Protein AF-A0A6N7ZZ40-F1 (afdb_monomer_lite)

Sequence (274 aa):
MAGSVKRALNYTNRLRLRLSDVRLRTEPAVGGGVRMLLDNLKLPKHGGDIHGDLWLKSRIVVFAKQPKKDFLFSRAVCTVGEALSNGPDWVFQCDLSEFDDLMGIRFNLRVVAPGGRLLASLDEFRAENDRNLVAELLETMPADLGEESWFLDWSRGNGPVLLIDREIYEAGLFRNSPTFHAFVLPDVFRTIVNRAVVDFEAAIDGEESWTTKWVGFAKTHGGGMDVEAALADEARRTEIDEWIEKAIRQFSRKHSFKSRLIQSSQTDSYAERN

Radius of gyration: 24.74 Å; chains: 1; bounding box: 66×60×76 Å

Foldseek 3Di:
DDDPPPPDPDPFPAAEDDPVQWAKAWDADDVAAIKIKTANHHDDPPCPPDPVPQQQQWWKKKWKDAVVPRDIDIDTFGGPVVRVVVPRPDMTMDGPRVGRDLPRIWMKIFTATVVGRTRYIHGTDHHPVNCVVDPPLEAEDEDQPPPDQWDWDPPPVQATHIYGHNVCVVVVCCVPPLVNLQPPVLVVLLVRQVVLLVCVVVDPDDDPGSSVVSPVLLCVQLNDDPSVVQVVDPVSVVVVVVSSVRSSVRVCVVVVSVVVNVVVVVVVVVVVVD

Secondary structure (DSSP, 8-state):
-------------PEEPPGGG-EEEEEE-TTSSEEEEEE-----GGGSSS-HHHHHTPEEEEEEEEGGGTEEEEEEEEEHHHHHHT-TT-EEEEEETT-S-STT-EEEEEEE-TTS-EEEEEEEE--HHHHHHT--SSEEEEE--TT-SEEEE-TTSSS-EEEEEHHHHHTTHHHH-HHIIIIIHHHHHHHHHHHHHHHHTT--S-S--HHHHHHHHHHHHH----HHHHHT-GGGHHHHHHHHHHHHHHHHHHTTHHHHHHHHHHHHHHHTT-

Structure (mmCIF, N/CA/C/O backbone):
data_AF-A0A6N7ZZ40-F1
#
_entry.id   AF-A0A6N7ZZ40-F1
#
loop_
_atom_site.group_PDB
_atom_site.id
_atom_site.type_symbol
_atom_site.label_atom_id
_atom_site.label_alt_id
_atom_site.label_comp_id
_atom_site.label_asym_id
_atom_site.label_entity_id
_atom_site.label_seq_id
_atom_site.pdbx_PDB_ins_code
_atom_site.Cartn_x
_atom_site.Cartn_y
_atom_site.Cartn_z
_atom_site.occupancy
_atom_site.B_iso_or_equiv
_atom_site.auth_seq_id
_atom_site.auth_comp_id
_atom_site.auth_asym_id
_atom_site.auth_atom_id
_atom_site.pdbx_PDB_model_num
ATOM 1 N N . MET A 1 1 ? -9.031 -38.059 -43.090 1.00 38.69 1 MET A N 1
ATOM 2 C CA . MET A 1 1 ? -8.837 -37.518 -41.728 1.00 38.69 1 MET A CA 1
ATOM 3 C C . MET A 1 1 ? -7.840 -36.373 -41.812 1.00 38.69 1 MET A C 1
ATOM 5 O O . MET A 1 1 ? -6.660 -36.628 -42.004 1.00 38.69 1 MET A O 1
ATOM 9 N N . ALA A 1 2 ? -8.313 -35.127 -41.787 1.00 36.50 2 ALA A N 1
ATOM 10 C CA . ALA A 1 2 ? -7.456 -33.943 -41.830 1.00 36.50 2 ALA A CA 1
ATOM 11 C C . ALA A 1 2 ? -7.218 -33.457 -40.395 1.00 36.50 2 ALA A C 1
ATOM 13 O O . ALA A 1 2 ? -8.162 -33.080 -39.702 1.00 36.50 2 ALA A O 1
ATOM 14 N N . GLY A 1 3 ? -5.969 -33.528 -39.934 1.00 35.66 3 GLY A N 1
ATOM 15 C CA . GLY A 1 3 ? -5.569 -33.037 -38.620 1.00 35.66 3 GLY A CA 1
ATOM 16 C C . GLY A 1 3 ? -5.647 -31.513 -38.571 1.00 35.66 3 GLY A C 1
ATOM 17 O O . GLY A 1 3 ? -4.978 -30.824 -39.337 1.00 35.66 3 GLY A O 1
ATOM 18 N N . SER A 1 4 ? -6.471 -30.992 -37.664 1.00 35.38 4 SER A N 1
ATOM 19 C CA . SER A 1 4 ? -6.562 -29.567 -37.354 1.00 35.38 4 SER A CA 1
ATOM 20 C C . SER A 1 4 ? -5.226 -29.072 -36.794 1.00 35.38 4 SER A C 1
ATOM 22 O O . SER A 1 4 ? -4.923 -29.270 -35.616 1.00 35.38 4 SER A O 1
ATOM 24 N N . VAL A 1 5 ? -4.434 -28.396 -37.626 1.00 41.34 5 VAL A N 1
ATOM 25 C CA . VAL A 1 5 ? -3.249 -27.654 -37.187 1.00 41.34 5 VAL A CA 1
ATOM 26 C C . VAL A 1 5 ? -3.726 -26.473 -36.346 1.00 41.34 5 VAL A C 1
ATOM 28 O O . VAL A 1 5 ? -4.121 -25.431 -36.869 1.00 41.34 5 VAL A O 1
ATOM 31 N N . LYS A 1 6 ? -3.700 -26.628 -35.018 1.00 38.22 6 LYS A N 1
ATOM 32 C CA . LYS A 1 6 ? -3.803 -25.497 -34.094 1.00 38.22 6 LYS A CA 1
ATOM 33 C C . LYS A 1 6 ? -2.595 -24.594 -34.349 1.00 38.22 6 LYS A C 1
ATOM 35 O O . LYS A 1 6 ? -1.488 -24.901 -33.915 1.00 38.22 6 LYS A O 1
ATOM 40 N N . ARG A 1 7 ? -2.795 -23.488 -35.073 1.00 38.38 7 ARG A N 1
ATOM 41 C CA . ARG A 1 7 ? -1.825 -22.387 -35.130 1.00 38.38 7 ARG A CA 1
ATOM 42 C C . ARG A 1 7 ? -1.677 -21.838 -33.713 1.00 38.38 7 ARG A C 1
ATOM 44 O O . ARG A 1 7 ? -2.522 -21.080 -33.249 1.00 38.38 7 ARG A O 1
ATOM 51 N N . ALA A 1 8 ? -0.625 -22.258 -33.019 1.00 35.34 8 ALA A N 1
ATOM 52 C CA . ALA A 1 8 ? -0.214 -21.636 -31.775 1.00 35.34 8 ALA A CA 1
ATOM 53 C C . ALA A 1 8 ? 0.188 -20.186 -32.085 1.00 35.34 8 ALA A C 1
ATOM 55 O O . ALA A 1 8 ? 1.162 -19.939 -32.797 1.00 35.34 8 ALA A O 1
ATOM 56 N N . LEU A 1 9 ? -0.607 -19.231 -31.602 1.00 41.12 9 LEU A N 1
ATOM 57 C CA . LEU A 1 9 ? -0.305 -17.806 -31.657 1.00 41.12 9 LEU A CA 1
ATOM 58 C C . LEU A 1 9 ? 1.036 -17.559 -30.943 1.00 41.12 9 LEU A C 1
ATOM 60 O O . LEU A 1 9 ? 1.121 -17.712 -29.730 1.00 41.12 9 LEU A O 1
ATOM 64 N N . ASN A 1 10 ? 2.073 -17.196 -31.703 1.00 39.66 10 ASN A N 1
ATOM 65 C CA . ASN A 1 10 ? 3.302 -16.533 -31.253 1.00 39.66 10 ASN A CA 1
ATOM 66 C C . ASN A 1 10 ? 3.845 -16.964 -29.875 1.00 39.66 10 ASN A C 1
ATOM 68 O O . ASN A 1 10 ? 3.981 -16.144 -28.966 1.00 39.66 10 ASN A O 1
ATOM 72 N N . TYR A 1 11 ? 4.251 -18.229 -29.741 1.00 40.50 11 TYR A N 1
ATOM 73 C CA . TYR A 1 11 ? 5.164 -18.642 -28.672 1.00 40.50 11 TYR A CA 1
ATOM 74 C C . TYR A 1 11 ? 6.576 -18.140 -29.010 1.00 40.50 11 TYR A C 1
ATOM 76 O O . TYR A 1 11 ? 7.453 -18.870 -29.463 1.00 40.50 11 TYR A O 1
ATOM 84 N N . THR A 1 12 ? 6.786 -16.831 -28.894 1.00 56.84 12 THR A N 1
ATOM 85 C CA . THR A 1 12 ? 8.130 -16.257 -28.928 1.00 56.84 12 THR A CA 1
ATOM 86 C C . THR A 1 12 ? 8.806 -16.654 -27.621 1.00 56.84 12 THR A C 1
ATOM 88 O O . THR A 1 12 ? 8.224 -16.382 -26.573 1.00 56.84 12 THR A O 1
ATOM 91 N N . ASN A 1 13 ? 10.004 -17.251 -27.657 1.00 66.56 13 ASN A N 1
ATOM 92 C CA . ASN A 1 13 ? 10.918 -17.397 -26.507 1.00 66.56 13 ASN A CA 1
ATOM 93 C C . ASN A 1 13 ? 11.315 -16.010 -25.950 1.00 66.56 13 ASN A C 1
ATOM 95 O O . ASN A 1 13 ? 12.473 -15.605 -26.017 1.00 66.56 13 ASN A O 1
ATOM 99 N N . ARG A 1 14 ? 10.328 -15.229 -25.505 1.00 75.25 14 ARG A N 1
ATOM 100 C CA . ARG A 1 14 ? 10.472 -13.864 -25.023 1.00 75.25 14 ARG A CA 1
ATOM 101 C C . ARG A 1 14 ? 10.976 -13.924 -23.596 1.00 75.25 14 ARG A C 1
ATOM 103 O O . ARG A 1 14 ? 10.452 -14.670 -22.770 1.00 75.25 14 ARG A O 1
ATOM 110 N N . LEU A 1 15 ? 11.980 -13.117 -23.311 1.00 82.50 15 LEU A N 1
ATOM 111 C CA . LEU A 1 15 ? 12.515 -12.986 -21.971 1.00 82.50 15 LEU A CA 1
ATOM 112 C C . LEU A 1 15 ? 11.552 -12.162 -21.124 1.00 82.50 15 LEU A C 1
ATOM 114 O O . LEU A 1 15 ? 11.038 -11.129 -21.555 1.00 82.50 15 LEU A O 1
ATOM 118 N N . ARG A 1 16 ? 11.320 -12.609 -19.895 1.00 79.88 16 ARG A N 1
ATOM 119 C CA . ARG A 1 16 ? 10.620 -11.796 -18.908 1.00 79.88 16 ARG A CA 1
ATOM 120 C C . ARG A 1 16 ? 11.651 -10.924 -18.205 1.00 79.88 16 ARG A C 1
ATOM 122 O O . ARG A 1 16 ? 12.554 -11.445 -17.555 1.00 79.88 16 ARG A O 1
ATOM 129 N N . LEU A 1 17 ? 11.529 -9.614 -18.368 1.00 82.94 17 LEU A N 1
ATOM 130 C CA . LEU A 1 17 ? 12.316 -8.654 -17.601 1.00 82.94 17 LEU A CA 1
ATOM 131 C C . LEU A 1 17 ? 11.805 -8.640 -16.161 1.00 82.94 17 LEU A C 1
ATOM 133 O O . LEU A 1 17 ? 10.606 -8.826 -15.922 1.00 82.94 17 LEU A O 1
ATOM 137 N N . ARG A 1 18 ? 12.701 -8.436 -15.195 1.00 78.75 18 ARG A N 1
ATOM 138 C CA . ARG A 1 18 ? 12.305 -8.261 -13.797 1.00 78.75 18 ARG A CA 1
ATOM 139 C C . ARG A 1 18 ? 12.038 -6.798 -13.507 1.00 78.75 18 ARG A C 1
ATOM 141 O O . ARG A 1 18 ? 12.546 -5.896 -14.160 1.00 78.75 18 ARG A O 1
ATOM 148 N N . LEU A 1 19 ? 11.263 -6.561 -12.461 1.00 76.69 19 LEU A N 1
ATOM 149 C CA . LEU A 1 19 ? 10.999 -5.211 -11.991 1.00 76.69 19 LEU A CA 1
ATOM 150 C C . LEU A 1 19 ? 12.281 -4.502 -11.513 1.00 76.69 19 LEU A C 1
ATOM 152 O O . LEU A 1 19 ? 12.433 -3.303 -11.716 1.00 76.69 19 LEU A O 1
ATOM 156 N N . SER A 1 20 ? 13.215 -5.264 -10.936 1.00 80.19 20 SER A N 1
ATOM 157 C CA . SER A 1 20 ? 14.557 -4.817 -10.532 1.00 80.19 20 SER A CA 1
ATOM 158 C C . SER A 1 20 ? 15.455 -4.407 -11.701 1.00 80.19 20 SER A C 1
ATOM 160 O O . SER A 1 20 ? 16.515 -3.821 -11.486 1.00 80.19 20 SER A O 1
ATOM 162 N N . ASP A 1 21 ? 15.061 -4.768 -12.922 1.00 81.81 21 ASP A N 1
ATOM 163 C CA . ASP A 1 21 ? 15.825 -4.519 -14.136 1.00 81.81 21 ASP A CA 1
ATOM 164 C C . ASP A 1 21 ? 15.436 -3.189 -14.799 1.00 81.81 21 ASP A C 1
ATOM 166 O O . ASP A 1 21 ? 16.044 -2.801 -15.790 1.00 81.81 21 ASP A O 1
ATOM 170 N N . VAL A 1 22 ? 14.410 -2.496 -14.294 1.00 85.25 22 VAL A N 1
ATOM 171 C CA . VAL A 1 22 ? 13.852 -1.289 -14.913 1.00 85.25 22 VAL A CA 1
ATOM 172 C C . VAL A 1 22 ? 13.596 -0.230 -13.849 1.00 85.25 22 VAL A C 1
ATOM 174 O O . VAL A 1 22 ? 12.758 -0.431 -12.962 1.00 85.25 22 VAL A O 1
ATOM 177 N N . ARG A 1 23 ? 14.230 0.938 -13.986 1.00 88.81 23 ARG A N 1
ATOM 178 C CA . ARG A 1 23 ? 13.867 2.127 -13.217 1.00 88.81 23 ARG A CA 1
ATOM 179 C C . ARG A 1 23 ? 13.085 3.092 -14.103 1.00 88.81 23 ARG A C 1
ATOM 181 O O . ARG A 1 23 ? 13.595 3.653 -15.062 1.00 88.81 23 ARG A O 1
ATOM 188 N N . LEU A 1 24 ? 11.807 3.256 -13.783 1.00 92.06 24 LEU A N 1
ATOM 189 C CA . LEU A 1 24 ? 10.918 4.200 -14.452 1.00 92.06 24 LEU A CA 1
ATOM 190 C C . LEU A 1 24 ? 10.343 5.127 -13.394 1.00 92.06 24 LEU A C 1
ATOM 192 O O . LEU A 1 24 ? 9.794 4.634 -12.417 1.00 92.06 24 LEU A O 1
ATOM 196 N N . ARG A 1 25 ? 10.442 6.438 -13.578 1.00 92.12 25 ARG A N 1
ATOM 197 C CA . ARG A 1 25 ? 9.899 7.468 -12.684 1.00 92.12 25 ARG A CA 1
ATOM 198 C C . ARG A 1 25 ? 8.925 8.354 -13.453 1.00 92.12 25 ARG A C 1
ATOM 200 O O . ARG A 1 25 ? 9.010 8.450 -14.676 1.00 92.12 25 ARG A O 1
ATOM 207 N N . THR A 1 26 ? 8.005 8.995 -12.748 1.00 91.31 26 THR A N 1
ATOM 208 C CA . THR A 1 26 ? 7.088 9.983 -13.332 1.00 91.31 26 THR A CA 1
ATOM 209 C C . THR A 1 26 ? 7.104 11.283 -12.544 1.00 91.31 26 THR A C 1
ATOM 211 O O . THR A 1 26 ? 7.059 11.252 -11.322 1.00 91.31 26 THR A O 1
ATOM 214 N N . GLU A 1 27 ? 7.108 12.429 -13.206 1.00 91.31 27 GLU A N 1
ATOM 215 C CA . GLU A 1 27 ? 7.078 13.750 -12.568 1.00 91.31 27 GLU A CA 1
ATOM 216 C C . GLU A 1 27 ? 6.105 14.687 -13.298 1.00 91.31 27 GLU A C 1
ATOM 218 O O . GLU A 1 27 ? 5.701 14.377 -14.418 1.00 91.31 27 GLU A O 1
ATOM 223 N N . PRO A 1 28 ? 5.675 15.812 -12.706 1.00 87.75 28 PRO A N 1
ATOM 224 C CA . PRO A 1 28 ? 4.878 16.801 -13.428 1.00 87.75 28 PRO A CA 1
ATOM 225 C C . PRO A 1 28 ? 5.656 17.384 -14.618 1.00 87.75 28 PRO A C 1
ATOM 227 O O . PRO A 1 28 ? 6.803 17.807 -14.467 1.00 87.75 28 PRO A O 1
ATOM 230 N N . ALA A 1 29 ? 5.038 17.437 -15.799 1.00 88.06 29 ALA A N 1
ATOM 231 C CA . ALA A 1 29 ? 5.655 18.045 -16.977 1.00 88.06 29 ALA A CA 1
ATOM 232 C C . ALA A 1 29 ? 5.590 19.585 -16.929 1.00 88.06 29 ALA A C 1
ATOM 234 O O . ALA A 1 29 ? 4.644 20.184 -16.406 1.00 88.06 29 ALA A O 1
ATOM 235 N N . VAL A 1 30 ? 6.594 20.244 -17.519 1.00 78.75 30 VAL A N 1
ATOM 236 C CA . VAL A 1 30 ? 6.629 21.710 -17.658 1.00 78.75 30 VAL A CA 1
ATOM 237 C C . VAL A 1 30 ? 5.580 22.119 -18.695 1.00 78.75 30 VAL A C 1
ATOM 239 O O . VAL A 1 30 ? 5.800 21.955 -19.890 1.00 78.75 30 VAL A O 1
ATOM 242 N N . GLY A 1 31 ? 4.434 22.621 -18.232 1.00 75.31 31 GLY A N 1
ATOM 243 C CA . GLY A 1 31 ? 3.275 22.937 -19.081 1.00 75.31 31 GLY A CA 1
ATOM 244 C C . GLY A 1 31 ? 2.013 22.128 -18.767 1.00 75.31 31 GLY A C 1
ATOM 245 O O . GLY A 1 31 ? 0.991 22.345 -19.411 1.00 75.31 31 GLY A O 1
ATOM 246 N N . GLY A 1 32 ? 2.062 21.253 -17.757 1.00 78.19 32 GLY A N 1
ATOM 247 C CA . GLY A 1 32 ? 0.944 20.396 -17.360 1.00 78.19 32 GLY A CA 1
ATOM 248 C C . GLY A 1 32 ? 1.070 18.975 -17.910 1.00 78.19 32 GLY A C 1
ATOM 249 O O . GLY A 1 32 ? 1.737 18.732 -18.913 1.00 78.19 32 GLY A O 1
ATOM 250 N N . GLY A 1 33 ? 0.440 18.028 -17.215 1.00 85.00 33 GLY A N 1
ATOM 251 C CA . GLY A 1 33 ? 0.511 16.600 -17.516 1.00 85.00 33 GLY A CA 1
ATOM 252 C C . GLY A 1 33 ? 1.686 15.881 -16.847 1.00 85.00 33 GLY A C 1
ATOM 253 O O . GLY A 1 33 ? 2.280 16.375 -15.883 1.00 85.00 33 GLY A O 1
ATOM 254 N N . VAL A 1 34 ? 2.011 14.691 -17.349 1.00 86.94 34 VAL A N 1
ATOM 255 C CA . VAL A 1 34 ? 3.012 13.791 -16.757 1.00 86.94 34 VAL A CA 1
ATOM 256 C C . VAL A 1 34 ? 4.247 13.681 -17.641 1.00 86.94 34 VAL A C 1
ATOM 258 O O . VAL A 1 34 ? 4.136 13.465 -18.837 1.00 86.94 34 VAL A O 1
ATOM 261 N N . ARG A 1 35 ? 5.438 13.740 -17.054 1.00 92.62 35 ARG A N 1
ATOM 262 C CA . ARG A 1 35 ? 6.713 13.385 -17.676 1.00 92.62 35 ARG A CA 1
ATOM 263 C C . ARG A 1 35 ? 7.180 12.038 -17.153 1.00 92.62 35 ARG A C 1
ATOM 265 O O . ARG A 1 35 ? 7.224 11.812 -15.951 1.00 92.62 35 ARG A O 1
ATOM 272 N N . MET A 1 36 ? 7.546 11.141 -18.056 1.00 93.06 36 MET A N 1
ATOM 273 C CA . MET A 1 36 ? 8.144 9.847 -17.745 1.00 93.06 36 MET A CA 1
ATOM 274 C C . MET A 1 36 ? 9.659 9.920 -17.913 1.00 93.06 36 MET A C 1
ATOM 276 O O . MET A 1 36 ? 10.130 10.402 -18.941 1.00 93.06 36 MET A O 1
ATOM 280 N N . LEU A 1 37 ? 10.398 9.366 -16.952 1.00 92.81 37 LEU A N 1
ATOM 281 C CA . LEU A 1 37 ? 11.838 9.136 -17.023 1.00 92.81 37 LEU A CA 1
ATOM 282 C C . LEU A 1 37 ? 12.105 7.632 -16.965 1.00 92.81 37 LEU A C 1
ATOM 284 O O . LEU A 1 37 ? 11.633 6.959 -16.052 1.00 92.81 37 LEU A O 1
ATOM 288 N N . LEU A 1 38 ? 12.849 7.099 -17.927 1.00 91.25 38 LEU A N 1
ATOM 289 C CA . LEU A 1 38 ? 13.303 5.711 -17.954 1.00 91.25 38 LEU A CA 1
ATOM 290 C C . LEU A 1 38 ? 14.829 5.701 -17.897 1.00 91.25 38 LEU A C 1
ATOM 292 O O . LEU A 1 38 ? 15.476 6.245 -18.788 1.00 91.25 38 LEU A O 1
ATOM 296 N N . ASP A 1 39 ? 15.382 5.061 -16.874 1.00 88.06 39 ASP A N 1
ATOM 297 C CA . ASP A 1 39 ? 16.820 4.962 -16.646 1.00 88.06 39 ASP A CA 1
ATOM 298 C C . ASP A 1 39 ? 17.199 3.579 -16.073 1.00 88.06 39 ASP A C 1
ATOM 300 O O . ASP A 1 39 ? 16.338 2.723 -15.835 1.00 88.06 39 ASP A O 1
ATOM 304 N N . ASN A 1 40 ? 18.505 3.318 -15.934 1.00 80.94 40 ASN A N 1
ATOM 305 C CA . ASN A 1 40 ? 19.056 2.111 -15.297 1.00 80.94 40 ASN A CA 1
ATOM 306 C C . ASN A 1 40 ? 18.434 0.782 -15.795 1.00 80.94 40 ASN A C 1
ATOM 308 O O . ASN A 1 40 ? 18.088 -0.110 -15.014 1.00 80.94 40 ASN A O 1
ATOM 312 N N . LEU A 1 41 ? 18.262 0.655 -17.113 1.00 83.31 41 LEU A N 1
ATOM 313 C CA . LEU A 1 41 ? 17.681 -0.528 -17.743 1.00 83.31 41 LEU A CA 1
ATOM 314 C C . LEU A 1 41 ? 18.709 -1.672 -17.812 1.00 83.31 41 LEU A C 1
ATOM 316 O O . LEU A 1 41 ? 19.629 -1.656 -18.630 1.00 83.31 41 LEU A O 1
ATOM 320 N N . LYS A 1 42 ? 18.532 -2.707 -16.988 1.00 81.56 42 LYS A N 1
ATOM 321 C CA . LYS A 1 42 ? 19.373 -3.911 -16.966 1.00 81.56 42 LYS A CA 1
ATOM 322 C C . LYS A 1 42 ? 18.800 -4.978 -17.887 1.00 81.56 42 LYS A C 1
ATOM 324 O O . LYS A 1 42 ? 17.876 -5.706 -17.544 1.00 81.56 42 LYS A O 1
ATOM 329 N N . LEU A 1 43 ? 19.363 -5.118 -19.076 1.00 75.62 43 LEU A N 1
ATOM 330 C CA . LEU A 1 43 ? 18.897 -6.135 -20.014 1.00 75.62 43 LEU A CA 1
ATOM 331 C C . LEU A 1 43 ? 19.590 -7.491 -19.763 1.00 75.62 43 LEU A C 1
ATOM 333 O O . LEU A 1 43 ? 20.790 -7.518 -19.485 1.00 75.62 43 LEU A O 1
ATOM 337 N N . PRO A 1 44 ? 18.872 -8.631 -19.846 1.00 67.06 44 PRO A N 1
ATOM 338 C CA . PRO A 1 44 ? 19.457 -9.951 -19.624 1.00 67.06 44 PRO A CA 1
ATOM 339 C C . PRO A 1 44 ? 20.626 -10.242 -20.572 1.00 67.06 44 PRO A C 1
ATOM 341 O O . PRO A 1 44 ? 20.574 -9.916 -21.757 1.00 67.06 44 PRO A O 1
ATOM 344 N N . LYS A 1 45 ? 21.639 -10.968 -20.082 1.00 61.31 45 LYS A N 1
ATOM 345 C CA . LYS A 1 45 ? 22.850 -11.355 -20.839 1.00 61.31 45 LYS A CA 1
ATOM 346 C C . LYS A 1 45 ? 22.610 -12.321 -22.012 1.00 61.31 45 LYS A C 1
ATOM 348 O O . LYS A 1 45 ? 23.563 -12.722 -22.670 1.00 61.31 45 LYS A O 1
ATOM 353 N N . HIS A 1 46 ? 21.364 -12.683 -22.325 1.00 54.53 46 HIS A N 1
ATOM 354 C CA . HIS A 1 46 ? 21.046 -13.627 -23.405 1.00 54.53 46 HIS A CA 1
ATOM 355 C C . HIS A 1 46 ? 21.384 -13.116 -24.826 1.00 54.53 46 HIS A C 1
ATOM 357 O O . HIS A 1 46 ? 21.171 -13.837 -25.798 1.00 54.53 46 HIS A O 1
ATOM 363 N N . GLY A 1 47 ? 21.951 -11.910 -24.957 1.00 48.56 47 GLY A N 1
ATOM 364 C CA . GLY A 1 47 ? 22.599 -11.414 -26.175 1.00 48.56 47 GLY A CA 1
ATOM 365 C C . GLY A 1 47 ? 24.037 -11.908 -26.403 1.00 48.56 47 GLY A C 1
ATOM 366 O O . GLY A 1 47 ? 24.625 -11.510 -27.401 1.00 48.56 47 GLY A O 1
ATOM 367 N N . GLY A 1 48 ? 24.594 -12.744 -25.514 1.00 46.25 48 GLY A N 1
ATOM 368 C CA . GLY A 1 48 ? 25.987 -13.209 -25.587 1.00 46.25 48 GLY A CA 1
ATOM 369 C C . GLY A 1 48 ? 26.316 -14.088 -26.795 1.00 46.25 48 GLY A C 1
ATOM 370 O O . GLY A 1 48 ? 27.290 -13.803 -27.474 1.00 46.25 48 GLY A O 1
ATOM 371 N N . ASP A 1 49 ? 25.483 -15.086 -27.118 1.00 53.81 49 ASP A N 1
ATOM 372 C CA . ASP A 1 49 ? 25.929 -16.137 -28.055 1.00 53.81 49 ASP A CA 1
ATOM 373 C C . ASP A 1 49 ? 25.028 -16.401 -29.268 1.00 53.81 49 ASP A C 1
ATOM 375 O O . ASP A 1 49 ? 25.431 -17.152 -30.151 1.00 53.81 49 ASP A O 1
ATOM 379 N N . ILE A 1 50 ? 23.823 -15.816 -29.381 1.00 47.81 50 ILE A N 1
ATOM 380 C CA . ILE A 1 50 ? 22.939 -16.147 -30.527 1.00 47.81 50 ILE A CA 1
ATOM 381 C C . ILE A 1 50 ? 22.381 -14.927 -31.282 1.00 47.81 50 ILE A C 1
ATOM 383 O O . ILE A 1 50 ? 22.052 -15.062 -32.454 1.00 47.81 50 ILE A O 1
ATOM 387 N N . HIS A 1 51 ? 22.337 -13.710 -30.722 1.00 53.41 51 HIS A N 1
ATOM 388 C CA . HIS A 1 51 ? 21.690 -12.571 -31.406 1.00 53.41 51 HIS A CA 1
ATOM 389 C C . HIS A 1 51 ? 22.223 -11.177 -31.009 1.00 53.41 51 HIS A C 1
ATOM 391 O O . HIS A 1 51 ? 21.432 -10.240 -30.915 1.00 53.41 51 HIS A O 1
ATOM 397 N N . GLY A 1 52 ? 23.534 -11.010 -30.788 1.00 64.69 52 GLY A N 1
ATOM 398 C CA . GLY A 1 52 ? 24.126 -9.727 -30.363 1.00 64.69 52 GLY A CA 1
ATOM 399 C C . GLY A 1 52 ? 23.687 -8.533 -31.226 1.00 64.69 52 GLY A C 1
ATOM 400 O O . GLY A 1 52 ? 23.093 -7.582 -30.722 1.00 64.69 52 GLY A O 1
ATOM 401 N N . ASP A 1 53 ? 23.835 -8.640 -32.548 1.00 73.44 53 ASP A N 1
ATOM 402 C CA . ASP A 1 53 ? 23.442 -7.583 -33.491 1.00 73.44 53 ASP A CA 1
ATOM 403 C C . ASP A 1 53 ? 21.937 -7.303 -33.526 1.00 73.44 53 ASP A C 1
ATOM 405 O O . ASP A 1 53 ? 21.510 -6.151 -33.619 1.00 73.44 53 ASP A O 1
ATOM 409 N N . LEU A 1 54 ? 21.110 -8.353 -33.482 1.00 80.69 54 LEU A N 1
ATOM 410 C CA . LEU A 1 54 ? 19.655 -8.202 -33.526 1.00 80.69 54 LEU A CA 1
ATOM 411 C C . LEU A 1 54 ? 19.148 -7.540 -32.243 1.00 80.69 54 LEU A C 1
ATOM 413 O O . LEU A 1 54 ? 18.275 -6.674 -32.298 1.00 80.69 54 LEU A O 1
ATOM 417 N N . TRP A 1 55 ? 19.711 -7.933 -31.100 1.00 83.06 55 TRP A N 1
ATOM 418 C CA . TRP A 1 55 ? 19.376 -7.377 -29.798 1.00 83.06 55 TRP A CA 1
ATOM 419 C C . TRP A 1 55 ? 19.731 -5.893 -29.739 1.00 83.06 55 TRP A C 1
ATOM 421 O O . TRP A 1 55 ? 18.859 -5.089 -29.434 1.00 83.06 55 TRP A O 1
ATOM 431 N N . LEU A 1 56 ? 20.946 -5.512 -30.149 1.00 84.19 56 LEU A N 1
ATOM 432 C CA . LEU A 1 56 ? 21.384 -4.111 -30.185 1.00 84.19 56 LEU A CA 1
ATOM 433 C C . LEU A 1 56 ? 20.524 -3.242 -31.120 1.00 84.19 56 LEU A C 1
ATOM 435 O O . LEU A 1 56 ? 20.229 -2.097 -30.786 1.00 84.19 56 LEU A O 1
ATOM 439 N N . LYS A 1 57 ? 20.051 -3.793 -32.246 1.00 87.81 57 LYS A N 1
ATOM 440 C CA . LYS A 1 57 ? 19.146 -3.110 -33.195 1.00 87.81 57 LYS A CA 1
ATOM 441 C C . LYS A 1 57 ? 17.675 -3.101 -32.757 1.00 87.81 57 LYS A C 1
ATOM 443 O O . LYS A 1 57 ? 16.835 -2.511 -33.438 1.00 87.81 57 LYS A O 1
ATOM 448 N N . SER A 1 58 ? 17.328 -3.781 -31.664 1.00 90.25 58 SER A N 1
ATOM 449 C CA . SER A 1 58 ? 15.947 -3.868 -31.180 1.00 90.25 58 SER A CA 1
ATOM 450 C C . SER A 1 58 ? 15.513 -2.576 -30.503 1.00 90.25 58 SER A C 1
ATOM 452 O O . SER A 1 58 ? 16.301 -1.932 -29.816 1.00 90.25 58 SER A O 1
ATOM 454 N N . ARG A 1 59 ? 14.241 -2.208 -30.667 1.00 92.62 59 ARG A N 1
ATOM 455 C CA . ARG A 1 59 ? 13.650 -1.003 -30.074 1.00 92.62 59 ARG A CA 1
ATOM 456 C C . ARG A 1 59 ? 13.079 -1.310 -28.699 1.00 92.62 59 ARG A C 1
ATOM 458 O O . ARG A 1 59 ? 12.356 -2.293 -28.534 1.00 92.62 59 ARG A O 1
ATOM 465 N N . ILE A 1 60 ? 13.343 -0.434 -27.742 1.00 91.31 60 ILE A N 1
ATOM 466 C CA . ILE A 1 60 ? 12.645 -0.396 -26.460 1.00 91.31 60 ILE A CA 1
ATOM 467 C C . ILE A 1 60 ? 11.373 0.424 -26.666 1.00 91.31 60 ILE A C 1
ATOM 469 O O . ILE A 1 60 ? 11.418 1.563 -27.130 1.00 91.31 60 ILE A O 1
ATOM 473 N N . VAL A 1 61 ? 10.227 -0.168 -26.357 1.00 93.69 61 VAL A N 1
ATOM 474 C CA . VAL A 1 61 ? 8.909 0.455 -26.488 1.00 93.69 61 VAL A CA 1
ATOM 475 C C . VAL A 1 61 ? 8.250 0.464 -25.123 1.00 93.69 61 VAL A C 1
ATOM 477 O O . VAL A 1 61 ? 8.130 -0.585 -24.489 1.00 93.69 61 VAL A O 1
ATOM 480 N N . VAL A 1 62 ? 7.814 1.641 -24.685 1.00 93.06 62 VAL A N 1
ATOM 481 C CA . VAL A 1 62 ? 7.059 1.802 -23.445 1.00 93.06 62 VAL A CA 1
ATOM 482 C C . VAL A 1 62 ? 5.611 2.109 -23.781 1.00 93.06 62 VAL A C 1
ATOM 484 O O . VAL A 1 62 ? 5.312 2.953 -24.626 1.00 93.06 62 VAL A O 1
ATOM 487 N N . PHE A 1 63 ? 4.721 1.403 -23.101 1.00 92.62 63 PHE A N 1
ATOM 488 C CA . PHE A 1 63 ? 3.287 1.618 -23.113 1.00 92.62 63 PHE A CA 1
ATOM 489 C C . PHE A 1 63 ? 2.887 2.200 -21.768 1.00 92.62 63 PHE A C 1
ATOM 491 O O . PHE A 1 63 ? 3.360 1.704 -20.747 1.00 92.62 63 PHE A O 1
ATOM 498 N N . ALA A 1 64 ? 1.988 3.174 -21.760 1.00 91.50 64 ALA A N 1
ATOM 499 C CA . ALA A 1 64 ? 1.364 3.684 -20.546 1.00 91.50 64 ALA A CA 1
ATOM 500 C C . ALA A 1 64 ? -0.156 3.605 -20.698 1.00 91.50 64 ALA A C 1
ATOM 502 O O . ALA A 1 64 ? -0.695 3.916 -21.758 1.00 91.50 64 ALA A O 1
ATOM 503 N N . LYS A 1 65 ? -0.853 3.155 -19.657 1.00 89.06 65 LYS A N 1
ATOM 504 C CA . LYS A 1 65 ? -2.315 3.087 -19.619 1.00 89.06 65 LYS A CA 1
ATOM 505 C C . LYS A 1 65 ? -2.836 3.570 -18.276 1.00 89.06 65 LYS A C 1
ATOM 507 O O . LYS A 1 65 ? -2.233 3.281 -17.245 1.00 89.06 65 LYS A O 1
ATOM 512 N N . GLN A 1 66 ? -3.982 4.240 -18.273 1.00 83.06 66 GLN A N 1
ATOM 513 C CA . GLN A 1 66 ? -4.696 4.595 -17.046 1.00 83.06 66 GLN A CA 1
ATOM 514 C C . GLN A 1 66 ? -6.077 3.928 -17.102 1.00 83.06 66 GLN A C 1
ATOM 516 O O . GLN A 1 66 ? -6.885 4.314 -17.945 1.00 83.06 66 GLN A O 1
ATOM 521 N N . PRO A 1 67 ? -6.375 2.933 -16.237 1.00 72.00 67 PRO A N 1
ATOM 522 C CA . PRO A 1 67 ? -7.598 2.127 -16.344 1.00 72.00 67 PRO A CA 1
ATOM 523 C C . PRO A 1 67 ? -8.897 2.940 -16.377 1.00 72.00 67 PRO A C 1
ATOM 525 O O . PRO A 1 67 ? -9.866 2.526 -16.994 1.00 72.00 67 PRO A O 1
ATOM 528 N N . LYS A 1 68 ? -8.906 4.114 -15.736 1.00 68.25 68 LYS A N 1
ATOM 529 C CA . LYS A 1 68 ? -10.074 5.003 -15.679 1.00 68.25 68 LYS A CA 1
ATOM 530 C C . LYS A 1 68 ? -10.349 5.768 -16.978 1.00 68.25 68 LYS A C 1
ATOM 532 O O . LYS A 1 68 ? -11.442 6.300 -17.117 1.00 68.25 68 LYS A O 1
ATOM 537 N N . LYS A 1 69 ? -9.371 5.877 -17.883 1.00 66.19 69 LYS A N 1
ATOM 538 C CA . LYS A 1 69 ? -9.460 6.717 -19.090 1.00 66.19 69 LYS A CA 1
ATOM 539 C C . LYS A 1 69 ? -9.536 5.923 -20.400 1.00 66.19 69 LYS A C 1
ATOM 541 O O . LYS A 1 69 ? -9.542 6.543 -21.453 1.00 66.19 69 LYS A O 1
ATOM 546 N N . ASP A 1 70 ? -9.546 4.585 -20.334 1.00 64.69 70 ASP A N 1
ATOM 547 C CA . ASP A 1 70 ? -9.473 3.662 -21.489 1.00 64.69 70 ASP A CA 1
ATOM 548 C C . ASP A 1 70 ? -8.428 4.079 -22.548 1.00 64.69 70 ASP A C 1
ATOM 550 O O . ASP A 1 70 ? -8.591 3.913 -23.755 1.00 64.69 70 ASP A O 1
ATOM 554 N N . PHE A 1 71 ? -7.338 4.689 -22.076 1.00 68.25 71 PHE A N 1
ATOM 555 C CA . PHE A 1 71 ? -6.328 5.308 -22.919 1.00 68.25 71 PHE A CA 1
ATOM 556 C C . PHE A 1 71 ? -5.051 4.476 -22.907 1.00 68.25 71 PHE A C 1
ATOM 558 O O . PHE A 1 71 ? -4.563 4.080 -21.841 1.00 68.25 71 PHE A O 1
ATOM 565 N N . LEU A 1 72 ? -4.496 4.242 -24.097 1.00 75.38 72 LEU A N 1
ATOM 566 C CA . LEU A 1 72 ? -3.224 3.561 -24.295 1.00 75.38 72 LEU A CA 1
ATOM 567 C C . LEU A 1 72 ? -2.258 4.484 -25.034 1.00 75.38 72 LEU A C 1
ATOM 569 O O . LEU A 1 72 ? -2.388 4.723 -26.232 1.00 75.38 72 LEU A O 1
ATOM 573 N N . PHE A 1 73 ? -1.232 4.923 -24.323 1.00 84.56 73 PHE A N 1
ATOM 574 C CA . PHE A 1 73 ? -0.053 5.534 -24.906 1.00 84.56 73 PHE A CA 1
ATOM 575 C C . PHE A 1 73 ? 0.968 4.455 -25.271 1.00 84.56 73 PHE A C 1
ATOM 577 O O . PHE A 1 73 ? 1.153 3.484 -24.533 1.00 84.56 73 PHE A O 1
ATOM 584 N N . SER A 1 74 ? 1.672 4.639 -26.387 1.00 86.50 74 SER A N 1
ATOM 585 C CA . SER A 1 74 ? 2.797 3.796 -26.791 1.00 86.50 74 SER A CA 1
ATOM 586 C C . SER A 1 74 ? 3.843 4.628 -27.517 1.00 86.50 74 SER A C 1
ATOM 588 O O . SER A 1 74 ? 3.535 5.268 -28.522 1.00 86.50 74 SER A O 1
ATOM 590 N N . ARG A 1 75 ? 5.102 4.551 -27.081 1.00 85.75 75 ARG A N 1
ATOM 591 C CA . ARG A 1 75 ? 6.217 5.215 -27.762 1.00 85.75 75 ARG A CA 1
ATOM 592 C C . ARG A 1 75 ? 7.469 4.350 -27.758 1.00 85.75 75 ARG A C 1
ATOM 594 O O . ARG A 1 75 ? 7.832 3.735 -26.757 1.00 85.75 75 ARG A O 1
ATOM 601 N N . ALA A 1 76 ? 8.133 4.314 -28.909 1.00 85.56 76 ALA A N 1
ATOM 602 C CA . ALA A 1 76 ? 9.483 3.786 -29.006 1.00 85.56 76 ALA A CA 1
ATOM 603 C C . ALA A 1 76 ? 10.459 4.813 -28.428 1.00 85.56 76 ALA A C 1
ATOM 605 O O . ALA A 1 76 ? 10.455 5.970 -28.840 1.00 85.56 76 ALA A O 1
ATOM 606 N N . VAL A 1 77 ? 11.257 4.361 -27.473 1.00 85.50 77 VAL A N 1
ATOM 607 C CA . VAL A 1 77 ? 12.150 5.172 -26.648 1.00 85.50 77 VAL A CA 1
ATOM 608 C C . VAL A 1 77 ? 13.494 5.345 -27.349 1.00 85.50 77 VAL A C 1
ATOM 610 O O . VAL A 1 77 ? 13.896 6.451 -27.690 1.00 85.50 77 VAL A O 1
ATOM 613 N N . CYS A 1 78 ? 14.161 4.227 -27.604 1.00 83.25 78 CYS A N 1
ATOM 614 C CA . CYS A 1 78 ? 15.470 4.138 -28.239 1.00 83.25 78 CYS A CA 1
ATOM 615 C C . CYS A 1 78 ? 15.684 2.700 -28.724 1.00 83.25 78 CYS A C 1
ATOM 617 O O . CYS A 1 78 ? 14.801 1.838 -28.600 1.00 83.25 78 CYS A O 1
ATOM 619 N N . THR A 1 79 ? 16.859 2.426 -29.269 1.00 87.75 79 THR A N 1
ATOM 620 C CA . THR A 1 79 ? 17.363 1.065 -29.437 1.00 87.75 79 THR A CA 1
ATOM 621 C C . THR A 1 79 ? 18.088 0.578 -28.186 1.00 87.75 79 THR A C 1
ATOM 623 O O . THR A 1 79 ? 18.581 1.357 -27.371 1.00 87.75 79 THR A O 1
ATOM 626 N N . VAL A 1 80 ? 18.191 -0.741 -28.037 1.00 84.38 80 VAL A N 1
ATOM 627 C CA . VAL A 1 80 ? 18.992 -1.352 -26.972 1.00 84.38 80 VAL A CA 1
ATOM 628 C C . VAL A 1 80 ? 20.461 -0.940 -27.075 1.00 84.38 80 VAL A C 1
ATOM 630 O O . VAL A 1 80 ? 21.086 -0.680 -26.051 1.00 84.38 80 VAL A O 1
ATOM 633 N N . GLY A 1 81 ? 21.009 -0.864 -28.291 1.00 82.38 81 GLY A N 1
ATOM 634 C CA . GLY A 1 81 ? 22.384 -0.425 -28.513 1.00 82.38 81 GLY A CA 1
ATOM 635 C C . GLY A 1 81 ? 22.624 0.981 -27.973 1.00 82.38 81 GLY A C 1
ATOM 636 O O . GLY A 1 81 ? 23.554 1.177 -27.202 1.00 82.38 81 GLY A O 1
ATOM 637 N N . GLU A 1 82 ? 21.734 1.926 -28.278 1.00 83.31 82 GLU A N 1
ATOM 638 C CA . GLU A 1 82 ? 21.814 3.295 -27.752 1.00 83.31 82 GLU A CA 1
ATOM 639 C C . GLU A 1 82 ? 21.714 3.336 -26.222 1.00 83.31 82 GLU A C 1
ATOM 641 O O . GLU A 1 82 ? 22.493 4.036 -25.581 1.00 83.31 82 GLU A O 1
ATOM 646 N N . ALA A 1 83 ? 20.794 2.576 -25.618 1.00 81.62 83 ALA A N 1
ATOM 647 C CA . ALA A 1 83 ? 20.669 2.525 -24.160 1.00 81.62 83 ALA A CA 1
ATOM 648 C C . ALA A 1 83 ? 21.949 1.995 -23.487 1.00 81.62 83 ALA A C 1
ATOM 650 O O . ALA A 1 83 ? 22.389 2.545 -22.483 1.00 81.62 83 ALA A O 1
ATOM 651 N N . LEU A 1 84 ? 22.572 0.955 -24.055 1.00 78.19 84 LEU A N 1
ATOM 652 C CA . LEU A 1 84 ? 23.798 0.362 -23.511 1.00 78.19 84 LEU A CA 1
ATOM 653 C C . LEU A 1 84 ? 25.040 1.235 -23.754 1.00 78.19 84 LEU A C 1
ATOM 655 O O . LEU A 1 84 ? 25.901 1.316 -22.880 1.00 78.19 84 LEU A O 1
ATOM 659 N N . SER A 1 85 ? 25.142 1.898 -24.911 1.00 79.06 85 SER A N 1
ATOM 660 C CA . SER A 1 85 ? 26.278 2.767 -25.254 1.00 79.06 85 SER A CA 1
ATOM 661 C C . SER A 1 85 ? 26.348 4.037 -24.409 1.00 79.06 85 SER A C 1
ATOM 663 O O . SER A 1 85 ? 27.438 4.558 -24.194 1.00 79.06 85 SER A O 1
ATOM 665 N N . ASN A 1 86 ? 25.210 4.521 -23.910 1.00 78.00 86 ASN A N 1
ATOM 666 C CA . ASN A 1 86 ? 25.145 5.720 -23.075 1.00 78.00 86 ASN A CA 1
ATOM 667 C C . ASN A 1 86 ? 25.497 5.464 -21.594 1.00 78.00 86 ASN A C 1
ATOM 669 O O . ASN A 1 86 ? 25.557 6.409 -20.811 1.00 78.00 86 ASN A O 1
ATOM 673 N N . GLY A 1 87 ? 25.771 4.213 -21.208 1.00 69.19 87 GLY A N 1
ATOM 674 C CA . GLY A 1 87 ? 26.228 3.871 -19.861 1.00 69.19 87 GLY A CA 1
ATOM 675 C C . GLY A 1 87 ? 25.134 3.937 -18.780 1.00 69.19 87 GLY A C 1
ATOM 676 O O . GLY A 1 87 ? 23.944 4.009 -19.091 1.00 69.19 87 GLY A O 1
ATOM 677 N N . PRO A 1 88 ? 25.518 3.863 -17.490 1.00 67.50 88 PRO A N 1
ATOM 678 C CA . PRO A 1 88 ? 24.573 3.780 -16.371 1.00 67.50 88 PRO A CA 1
ATOM 679 C C . PRO A 1 88 ? 23.761 5.066 -16.151 1.00 67.50 88 PRO A C 1
ATOM 681 O O . PRO A 1 88 ? 22.677 4.996 -15.575 1.00 67.50 88 PRO A O 1
ATOM 684 N N . ASP A 1 89 ? 24.256 6.204 -16.643 1.00 73.25 89 ASP A N 1
ATOM 685 C CA . ASP A 1 89 ? 23.627 7.524 -16.501 1.00 73.25 89 ASP A CA 1
ATOM 686 C C . ASP A 1 89 ? 22.658 7.851 -17.647 1.00 73.25 89 ASP A C 1
ATOM 688 O O . ASP A 1 89 ? 22.170 8.976 -17.766 1.00 73.25 89 ASP A O 1
ATOM 692 N N . TRP A 1 90 ? 22.373 6.883 -18.522 1.00 82.12 90 TRP A N 1
ATOM 693 C CA . TRP A 1 90 ? 21.397 7.068 -19.583 1.00 82.12 90 TRP A CA 1
ATOM 694 C C . TRP A 1 90 ? 19.996 7.292 -19.010 1.00 82.12 90 TRP A C 1
ATOM 696 O O . TRP A 1 90 ? 19.468 6.461 -18.267 1.00 82.12 90 TRP A O 1
ATOM 706 N N . VAL A 1 91 ? 19.371 8.394 -19.427 1.00 85.81 91 VAL A N 1
ATOM 707 C CA . VAL A 1 91 ? 17.990 8.731 -19.087 1.00 85.81 91 VAL A CA 1
ATOM 708 C C . VAL A 1 91 ? 17.234 9.073 -20.361 1.00 85.81 91 VAL A C 1
ATOM 710 O O . VAL A 1 91 ? 17.582 10.011 -21.080 1.00 85.81 91 VAL A O 1
ATOM 713 N N . PHE A 1 92 ? 16.159 8.341 -20.625 1.00 88.06 92 PHE A N 1
ATOM 714 C CA . PHE A 1 92 ? 15.151 8.763 -21.585 1.00 88.06 92 PHE A CA 1
ATOM 715 C C . PHE A 1 92 ? 14.034 9.509 -20.877 1.00 88.06 92 PHE A C 1
ATOM 717 O O . PHE A 1 92 ? 13.508 9.032 -19.875 1.00 88.06 92 PHE A O 1
ATOM 724 N N . GLN A 1 93 ? 13.621 10.635 -21.449 1.00 90.62 93 GLN A N 1
ATOM 725 C CA . GLN A 1 93 ? 12.508 11.430 -20.949 1.00 90.62 93 GLN A CA 1
ATOM 726 C C . GLN A 1 93 ? 11.461 11.656 -22.035 1.00 90.62 93 GLN A C 1
ATOM 728 O O . GLN A 1 93 ? 11.789 11.861 -23.205 1.00 90.62 93 GLN A O 1
ATOM 733 N N . CYS A 1 94 ? 10.191 11.611 -21.647 1.00 89.12 94 CYS A N 1
ATOM 734 C CA . CYS A 1 94 ? 9.075 11.847 -22.548 1.00 89.12 94 CYS A CA 1
ATOM 735 C C . CYS A 1 94 ? 7.882 12.409 -21.788 1.00 89.12 94 CYS A C 1
ATOM 737 O O . CYS A 1 94 ? 7.465 11.833 -20.784 1.00 89.12 94 CYS A O 1
ATOM 739 N N . ASP A 1 95 ? 7.286 13.467 -22.324 1.00 89.12 95 ASP A N 1
ATOM 740 C CA . ASP A 1 95 ? 6.009 13.968 -21.832 1.00 89.12 95 ASP A CA 1
ATOM 741 C C . ASP A 1 95 ? 4.879 13.054 -22.337 1.00 89.12 95 ASP A C 1
ATOM 743 O O . ASP A 1 95 ? 4.819 12.687 -23.513 1.00 89.12 95 ASP A O 1
ATOM 747 N N . LEU A 1 96 ? 4.032 12.641 -21.404 1.00 87.31 96 LEU A N 1
ATOM 748 C CA . LEU A 1 96 ? 2.800 11.883 -21.562 1.00 87.31 96 LEU A CA 1
ATOM 749 C C . LEU A 1 96 ? 1.636 12.874 -21.418 1.00 87.31 96 LEU A C 1
ATOM 751 O O . LEU A 1 96 ? 0.901 12.863 -20.429 1.00 87.31 96 LEU A O 1
ATOM 755 N N . SER A 1 97 ? 1.525 13.798 -22.371 1.00 83.50 97 SER A N 1
ATOM 756 C CA . SER A 1 97 ? 0.591 14.931 -22.307 1.00 83.50 97 SER A CA 1
ATOM 757 C C . SER A 1 97 ? -0.883 14.516 -22.259 1.00 83.50 97 SER A C 1
ATOM 759 O O . SER A 1 97 ? -1.743 15.337 -21.974 1.00 83.50 97 SER A O 1
ATOM 761 N N . GLU A 1 98 ? -1.186 13.253 -22.550 1.00 82.31 98 GLU A N 1
ATOM 762 C CA . GLU A 1 98 ? -2.530 12.678 -22.489 1.00 82.31 98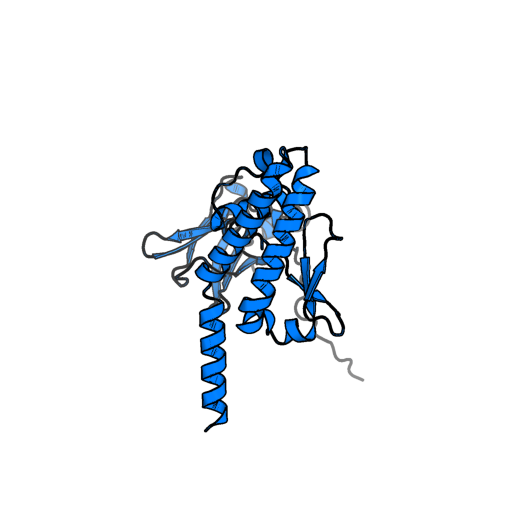 GLU A CA 1
ATOM 763 C C . GLU A 1 98 ? -2.950 12.277 -21.061 1.00 82.31 98 GLU A C 1
ATOM 765 O O . GLU A 1 98 ? -4.107 11.921 -20.815 1.00 82.31 98 GLU A O 1
ATOM 770 N N . PHE A 1 99 ? -2.019 12.326 -20.105 1.00 82.94 99 PHE A N 1
ATOM 771 C CA . PHE A 1 99 ? -2.268 12.037 -18.699 1.00 82.94 99 PHE A CA 1
ATOM 772 C C . PHE A 1 99 ? -2.166 13.324 -17.881 1.00 82.94 99 PHE A C 1
ATOM 774 O O . PHE A 1 99 ? -1.094 13.906 -17.752 1.00 82.94 99 PHE A O 1
ATOM 781 N N . ASP A 1 100 ? -3.288 13.728 -17.285 1.00 78.88 100 ASP A N 1
ATOM 782 C CA . ASP A 1 100 ? -3.386 14.944 -16.460 1.00 78.88 100 ASP A CA 1
ATOM 783 C C . ASP A 1 100 ? -2.947 14.731 -15.001 1.00 78.88 100 ASP A C 1
ATOM 785 O O . ASP A 1 100 ? -2.827 15.691 -14.244 1.00 78.88 100 ASP A O 1
ATOM 789 N N . ASP A 1 101 ? -2.751 13.476 -14.588 1.00 75.69 101 ASP A N 1
ATOM 790 C CA . ASP A 1 101 ? -2.389 13.095 -13.222 1.00 75.69 101 ASP A CA 1
ATOM 791 C C . ASP A 1 101 ? -1.410 11.914 -13.234 1.00 75.69 101 ASP A C 1
ATOM 793 O O . ASP A 1 101 ? -1.502 11.013 -14.070 1.00 75.69 101 ASP A O 1
ATOM 797 N N . LEU A 1 102 ? -0.492 11.923 -12.269 1.00 73.75 102 LEU A N 1
ATOM 798 C CA . LEU A 1 102 ? 0.520 10.900 -12.027 1.00 73.75 102 LEU A CA 1
ATOM 799 C C . LEU A 1 102 ? -0.091 9.593 -11.500 1.00 73.75 102 LEU A C 1
ATOM 801 O O . LEU A 1 102 ? 0.510 8.529 -11.656 1.00 73.75 102 LEU A O 1
ATOM 805 N N . MET A 1 103 ? -1.272 9.644 -10.870 1.00 72.12 103 MET A N 1
ATOM 806 C CA . MET A 1 103 ? -1.815 8.487 -10.161 1.00 72.12 103 MET A CA 1
ATOM 807 C C . MET A 1 103 ? -2.387 7.400 -11.078 1.00 72.12 103 MET A C 1
ATOM 809 O O . MET A 1 103 ? -3.202 7.628 -11.978 1.00 72.12 103 MET A O 1
ATOM 813 N N . GLY A 1 104 ? -2.043 6.149 -10.759 1.00 74.62 104 GLY A N 1
ATOM 814 C CA . GLY A 1 104 ? -2.691 4.969 -11.334 1.00 74.62 104 GLY A CA 1
ATOM 815 C C . GLY A 1 104 ? -2.284 4.648 -12.773 1.00 74.62 104 GLY A C 1
ATOM 816 O O . GLY A 1 104 ? -2.941 3.817 -13.409 1.00 74.62 104 GLY A O 1
ATOM 817 N N . ILE A 1 105 ? -1.211 5.262 -13.277 1.00 86.75 105 ILE A N 1
ATOM 818 C CA . ILE A 1 105 ? -0.626 4.915 -14.572 1.00 86.75 105 ILE A CA 1
ATOM 819 C C . ILE A 1 105 ? 0.068 3.551 -14.458 1.00 86.75 105 ILE A C 1
ATOM 821 O O . ILE A 1 105 ? 0.886 3.298 -13.573 1.00 86.75 105 ILE A O 1
ATOM 825 N N . ARG A 1 106 ? -0.275 2.642 -15.369 1.00 88.69 106 ARG A N 1
ATOM 826 C CA . ARG A 1 106 ? 0.357 1.331 -15.525 1.00 88.69 106 ARG A CA 1
ATOM 827 C C . ARG A 1 106 ? 1.210 1.334 -16.781 1.00 88.69 106 ARG A C 1
ATOM 829 O O . ARG A 1 106 ? 0.752 1.740 -17.845 1.00 88.69 106 ARG A O 1
ATOM 836 N N . PHE A 1 107 ? 2.415 0.809 -16.663 1.00 92.25 107 PHE A N 1
ATOM 837 C CA . PHE A 1 107 ? 3.392 0.730 -17.729 1.00 92.25 107 PHE A CA 1
ATOM 838 C C . PHE A 1 107 ? 3.560 -0.703 -18.222 1.00 92.25 107 PHE A C 1
ATOM 840 O O . PHE A 1 107 ? 3.437 -1.662 -17.460 1.00 92.25 107 PHE A O 1
ATOM 847 N N . ASN A 1 108 ? 3.878 -0.840 -19.506 1.00 91.94 108 ASN A N 1
ATOM 848 C CA . ASN A 1 108 ? 4.464 -2.055 -20.060 1.00 91.94 108 ASN A CA 1
ATOM 849 C C . ASN A 1 108 ? 5.725 -1.666 -20.824 1.00 91.94 108 ASN A C 1
ATOM 851 O O . ASN A 1 108 ? 5.735 -0.659 -21.526 1.00 91.94 108 ASN A O 1
ATOM 855 N N . LEU A 1 109 ? 6.769 -2.475 -20.734 1.00 92.75 109 LEU A N 1
ATOM 856 C CA . LEU A 1 109 ? 8.011 -2.287 -21.468 1.00 92.75 109 LEU A CA 1
ATOM 857 C C . LEU A 1 109 ? 8.220 -3.497 -22.364 1.00 92.75 109 LEU A C 1
ATOM 859 O O . LEU A 1 109 ? 8.061 -4.639 -21.936 1.00 92.75 109 LEU A O 1
ATOM 863 N N . ARG A 1 110 ? 8.564 -3.249 -23.625 1.00 93.44 110 ARG A N 1
ATOM 864 C CA . ARG A 1 110 ? 8.790 -4.285 -24.632 1.00 93.44 110 ARG A CA 1
ATOM 865 C C . ARG A 1 110 ? 10.096 -4.030 -25.366 1.00 93.44 110 ARG A C 1
ATOM 867 O O . ARG A 1 110 ? 10.376 -2.897 -25.740 1.00 93.44 110 ARG A O 1
ATOM 874 N N . VAL A 1 111 ? 10.855 -5.090 -25.621 1.00 90.75 111 VAL A N 1
ATOM 875 C CA . VAL A 1 111 ? 12.020 -5.070 -26.517 1.00 90.75 111 VAL A CA 1
ATOM 876 C C . VAL A 1 111 ? 11.618 -5.751 -27.817 1.00 90.75 111 VAL A C 1
ATOM 878 O O . VAL A 1 111 ? 11.309 -6.943 -27.822 1.00 90.75 111 VAL A O 1
ATOM 881 N N . VAL A 1 112 ? 11.580 -4.992 -28.908 1.00 91.62 112 VAL A N 1
ATOM 882 C CA . VAL A 1 112 ? 11.032 -5.423 -30.198 1.00 91.62 112 VAL A CA 1
ATOM 883 C C . VAL A 1 112 ? 12.134 -5.443 -31.250 1.00 91.62 112 VAL A C 1
ATOM 885 O O . VAL A 1 112 ? 12.726 -4.40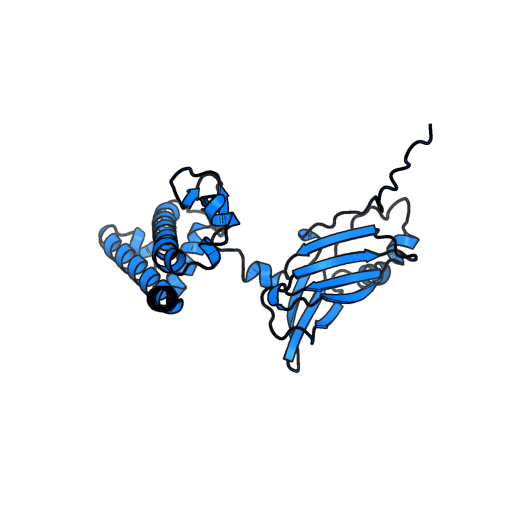9 -31.560 1.00 91.62 112 VAL A O 1
ATOM 888 N N . ALA A 1 113 ? 12.396 -6.616 -31.818 1.00 89.25 113 ALA A N 1
ATOM 889 C CA . ALA A 1 113 ? 13.369 -6.793 -32.884 1.00 89.25 113 ALA A CA 1
ATOM 890 C C . ALA A 1 113 ? 12.934 -6.108 -34.188 1.00 89.25 113 ALA A C 1
ATOM 892 O O . ALA A 1 113 ? 11.730 -5.961 -34.442 1.00 89.25 113 ALA A O 1
ATOM 893 N N . PRO A 1 114 ? 13.890 -5.789 -35.081 1.00 86.31 114 PRO A N 1
ATOM 894 C CA . PRO A 1 114 ? 13.593 -5.575 -36.492 1.00 86.31 114 PRO A CA 1
ATOM 895 C C . PRO A 1 114 ? 12.704 -6.711 -37.033 1.00 86.31 114 PRO A C 1
ATOM 897 O O . PRO A 1 114 ? 12.991 -7.887 -36.820 1.00 86.31 114 PRO A O 1
ATOM 900 N N . GLY A 1 115 ? 11.587 -6.363 -37.675 1.00 85.62 115 GLY A N 1
ATOM 901 C CA . GLY A 1 115 ? 10.568 -7.331 -38.112 1.00 85.62 115 GLY A CA 1
ATOM 902 C C . GLY A 1 115 ? 9.444 -7.601 -37.100 1.00 85.62 115 GLY A C 1
ATOM 903 O O . GLY A 1 115 ? 8.579 -8.429 -37.365 1.00 85.62 115 GLY A O 1
ATOM 904 N N . GLY A 1 116 ? 9.419 -6.907 -35.956 1.00 85.81 116 GLY A N 1
ATOM 905 C CA . GLY A 1 116 ? 8.273 -6.894 -35.037 1.00 85.81 116 GLY A CA 1
ATOM 906 C C . GLY A 1 116 ? 8.232 -8.039 -34.019 1.00 85.81 116 GLY A C 1
ATOM 907 O O . GLY A 1 116 ? 7.283 -8.136 -33.242 1.00 85.81 116 GLY A O 1
ATOM 908 N N . ARG A 1 117 ? 9.255 -8.900 -33.980 1.00 87.88 117 ARG A N 1
ATOM 909 C CA . ARG A 1 117 ? 9.346 -9.993 -33.000 1.00 87.88 117 ARG A CA 1
ATOM 910 C C . ARG A 1 117 ? 9.604 -9.439 -31.597 1.00 87.88 117 ARG A C 1
ATOM 912 O O . ARG A 1 117 ? 10.558 -8.695 -31.388 1.00 87.88 117 ARG A O 1
ATOM 919 N N . LEU A 1 118 ? 8.800 -9.854 -30.620 1.00 88.19 118 LEU A N 1
ATOM 920 C CA . LEU A 1 118 ? 9.006 -9.508 -29.213 1.00 88.19 118 LEU A CA 1
ATOM 921 C C . LEU A 1 118 ? 10.131 -10.365 -28.617 1.00 88.19 118 LEU A C 1
ATOM 923 O O . LEU A 1 118 ? 10.025 -11.592 -28.579 1.00 88.19 118 LEU A O 1
ATOM 927 N N . LEU A 1 119 ? 11.204 -9.720 -28.163 1.00 87.94 119 LEU A N 1
ATOM 928 C CA . LEU A 1 119 ? 12.356 -10.385 -27.554 1.00 87.94 119 LEU A CA 1
ATOM 929 C C . LEU A 1 119 ? 12.293 -10.384 -26.027 1.00 87.94 119 LEU A C 1
ATOM 931 O O . LEU A 1 119 ? 12.730 -11.350 -25.407 1.00 87.94 119 LEU A O 1
ATOM 935 N N . ALA A 1 120 ? 11.730 -9.335 -25.422 1.00 87.31 120 ALA A N 1
ATOM 936 C CA . ALA A 1 120 ? 11.503 -9.282 -23.983 1.00 87.31 120 ALA A CA 1
ATOM 937 C C . ALA A 1 120 ? 10.307 -8.409 -23.602 1.00 87.31 120 ALA A C 1
ATOM 939 O O . ALA A 1 120 ? 9.953 -7.489 -24.344 1.00 87.31 120 ALA A O 1
ATOM 940 N N . SER A 1 121 ? 9.704 -8.678 -22.443 1.00 89.69 121 SER A N 1
ATOM 941 C CA . SER A 1 121 ? 8.668 -7.815 -21.871 1.00 89.69 121 SER A CA 1
ATOM 942 C C . SER A 1 121 ? 8.714 -7.719 -20.347 1.00 89.69 121 SER A C 1
ATOM 944 O O . SER A 1 121 ? 9.119 -8.654 -19.654 1.00 89.69 121 SER A O 1
ATOM 946 N N . LEU A 1 122 ? 8.260 -6.571 -19.849 1.00 88.25 122 LEU A N 1
ATOM 947 C CA . LEU A 1 122 ? 7.798 -6.343 -18.485 1.00 88.25 122 LEU A CA 1
ATOM 948 C C . LEU A 1 122 ? 6.385 -5.776 -18.584 1.00 88.25 122 LEU A C 1
ATOM 950 O O . LEU A 1 122 ? 6.200 -4.690 -19.131 1.00 88.25 122 LEU A O 1
ATOM 954 N N . ASP A 1 123 ? 5.400 -6.502 -18.078 1.00 88.25 123 ASP A N 1
ATOM 955 C CA . ASP A 1 123 ? 3.994 -6.135 -18.219 1.00 88.25 123 ASP A CA 1
ATOM 956 C C . ASP A 1 123 ? 3.430 -5.604 -16.883 1.00 88.25 123 ASP A C 1
ATOM 958 O O . ASP A 1 123 ? 3.828 -6.050 -15.807 1.00 88.25 123 ASP A O 1
ATOM 962 N N . GLU A 1 124 ? 2.518 -4.637 -16.976 1.00 84.25 124 GLU A N 1
ATOM 963 C CA . GLU A 1 124 ? 1.670 -4.087 -15.904 1.00 84.25 124 GLU A CA 1
ATOM 964 C C . GLU A 1 124 ? 2.359 -3.586 -14.619 1.00 84.25 124 GLU A C 1
ATOM 966 O O . GLU A 1 124 ? 1.904 -3.843 -13.503 1.00 84.25 124 GLU A O 1
ATOM 971 N N . PHE A 1 125 ? 3.410 -2.778 -14.746 1.00 85.00 125 PHE A N 1
ATOM 972 C CA . PHE A 1 125 ? 4.123 -2.211 -13.594 1.00 85.00 125 PHE A CA 1
ATOM 973 C C . PHE A 1 125 ? 3.808 -0.725 -13.343 1.00 85.00 125 PHE A C 1
ATOM 975 O O . PHE A 1 125 ? 3.285 -0.037 -14.210 1.00 85.00 125 PHE A O 1
ATOM 982 N N . ARG A 1 126 ? 4.106 -0.207 -12.144 1.00 86.31 126 ARG A N 1
ATOM 983 C CA . ARG A 1 126 ? 4.009 1.233 -11.799 1.00 86.31 126 ARG A CA 1
ATOM 984 C C . ARG A 1 126 ? 5.375 1.915 -11.848 1.00 86.31 126 ARG A C 1
ATOM 986 O O . ARG A 1 126 ? 6.390 1.220 -11.763 1.00 86.31 126 ARG A O 1
ATOM 993 N N . ALA A 1 127 ? 5.416 3.241 -11.940 1.00 88.12 127 ALA A N 1
ATOM 994 C CA . ALA A 1 127 ? 6.655 4.004 -11.760 1.00 88.12 127 ALA A CA 1
ATOM 995 C C . ALA A 1 127 ? 7.239 3.775 -10.351 1.00 88.12 127 ALA A C 1
ATOM 997 O O . ALA A 1 127 ? 6.487 3.576 -9.410 1.00 88.12 127 ALA A O 1
ATOM 998 N N . GLU A 1 128 ? 8.559 3.768 -10.181 1.00 84.81 128 GLU A N 1
ATOM 999 C CA . GLU A 1 128 ? 9.265 3.554 -8.909 1.00 84.81 128 GLU A CA 1
ATOM 1000 C C . GLU A 1 128 ? 8.832 4.558 -7.839 1.00 84.81 128 GLU A C 1
ATOM 1002 O O . GLU A 1 128 ? 8.584 4.174 -6.703 1.00 84.81 128 GLU A O 1
ATOM 1007 N N . ASN A 1 129 ? 8.661 5.829 -8.198 1.00 77.69 129 ASN A N 1
ATOM 1008 C CA . ASN A 1 129 ? 8.156 6.815 -7.253 1.00 77.69 129 ASN A CA 1
ATOM 1009 C C . ASN A 1 129 ? 6.669 6.605 -6.928 1.00 77.69 129 ASN A C 1
ATOM 1011 O O . ASN A 1 129 ? 6.298 6.821 -5.789 1.00 77.69 129 ASN A O 1
ATOM 1015 N N . ASP A 1 130 ? 5.843 6.091 -7.845 1.00 68.56 130 ASP A N 1
ATOM 1016 C CA . ASP A 1 130 ? 4.474 5.636 -7.524 1.00 68.56 130 ASP A CA 1
ATOM 1017 C C . ASP A 1 130 ? 4.486 4.355 -6.656 1.00 68.56 130 ASP A C 1
ATOM 1019 O O . ASP A 1 130 ? 3.660 4.188 -5.765 1.00 68.56 130 ASP A O 1
ATOM 1023 N N . ARG A 1 131 ? 5.476 3.466 -6.827 1.00 60.09 131 ARG A N 1
ATOM 1024 C CA . ARG A 1 131 ? 5.686 2.296 -5.948 1.00 60.09 131 ARG A CA 1
ATOM 1025 C C . ARG A 1 131 ? 6.130 2.692 -4.544 1.00 60.09 131 ARG A C 1
ATOM 1027 O O . ARG A 1 131 ? 5.752 2.015 -3.603 1.00 60.09 131 ARG A O 1
ATOM 1034 N N . ASN A 1 132 ? 6.926 3.751 -4.405 1.00 51.53 132 ASN A N 1
ATOM 1035 C CA . ASN A 1 132 ? 7.397 4.236 -3.104 1.00 51.53 132 ASN A CA 1
ATOM 1036 C C . ASN A 1 132 ? 6.371 5.160 -2.430 1.00 51.53 132 ASN A C 1
ATOM 1038 O O . ASN A 1 132 ? 6.298 5.200 -1.208 1.00 51.53 132 ASN A O 1
ATOM 1042 N N . LEU A 1 133 ? 5.547 5.865 -3.213 1.00 48.06 133 LEU A N 1
ATOM 1043 C CA . LEU A 1 133 ? 4.390 6.619 -2.716 1.00 48.06 133 LEU A CA 1
ATOM 1044 C C . LEU A 1 133 ? 3.232 5.691 -2.314 1.00 48.06 133 LEU A C 1
ATOM 1046 O O . LEU A 1 133 ? 2.410 6.066 -1.481 1.00 48.06 133 LEU A O 1
ATOM 1050 N N . VAL A 1 134 ? 3.177 4.486 -2.892 1.00 42.53 134 VAL A N 1
ATOM 1051 C CA . VAL A 1 134 ? 2.175 3.452 -2.615 1.00 42.53 134 VAL A CA 1
ATOM 1052 C C . VAL A 1 134 ? 2.860 2.090 -2.465 1.00 42.53 134 VAL A C 1
ATOM 1054 O O . VAL A 1 134 ? 2.546 1.135 -3.179 1.00 42.53 134 VAL A O 1
ATOM 1057 N N . ALA A 1 135 ? 3.777 1.964 -1.502 1.00 48.03 135 ALA A N 1
ATOM 1058 C CA . ALA A 1 135 ? 3.811 0.699 -0.785 1.00 48.03 135 ALA A CA 1
ATOM 1059 C C . ALA A 1 135 ? 2.434 0.648 -0.126 1.00 48.03 135 ALA A C 1
ATOM 1061 O O . ALA A 1 135 ? 2.124 1.519 0.688 1.00 48.03 135 ALA A O 1
ATOM 1062 N N . GLU A 1 136 ? 1.550 -0.237 -0.592 1.00 59.16 136 GLU A N 1
ATOM 1063 C CA . GLU A 1 136 ? 0.256 -0.421 0.057 1.00 59.16 136 GLU A CA 1
ATOM 1064 C C . GLU A 1 136 ? 0.573 -0.698 1.525 1.00 59.16 136 GLU A C 1
ATOM 1066 O O . GLU A 1 136 ? 1.144 -1.733 1.851 1.00 59.16 136 GLU A O 1
ATOM 1071 N N . LEU A 1 137 ? 0.296 0.282 2.394 1.00 71.19 137 LEU A N 1
ATOM 1072 C CA . LEU A 1 137 ? 0.595 0.185 3.824 1.00 71.19 137 LEU A CA 1
ATOM 1073 C C . LEU A 1 137 ? -0.033 -1.093 4.410 1.00 71.19 137 LEU A C 1
ATOM 1075 O O . LEU A 1 137 ? 0.474 -1.658 5.375 1.00 71.19 137 LEU A O 1
ATOM 1079 N N . LEU A 1 138 ? -1.107 -1.552 3.763 1.00 86.44 138 LEU A N 1
ATOM 1080 C CA . LEU A 1 138 ? -1.798 -2.798 4.002 1.00 86.44 138 LEU A CA 1
ATOM 1081 C C . LEU A 1 138 ? -1.969 -3.584 2.696 1.00 86.44 138 LEU A C 1
ATOM 1083 O O . LEU A 1 138 ? -2.746 -3.180 1.828 1.00 86.44 138 LEU A O 1
ATOM 1087 N N . GLU A 1 139 ? -1.291 -4.723 2.575 1.00 85.75 139 GLU A N 1
ATOM 1088 C CA . GLU A 1 139 ? -1.577 -5.692 1.513 1.00 85.75 139 GLU A CA 1
ATOM 1089 C C . GLU A 1 139 ? -2.992 -6.255 1.718 1.00 85.75 139 GLU A C 1
ATOM 1091 O O . GLU A 1 139 ? -3.378 -6.577 2.841 1.00 85.75 139 GLU A O 1
ATOM 1096 N N . THR A 1 140 ? -3.783 -6.357 0.646 1.00 86.56 140 THR A N 1
ATOM 1097 C CA . THR A 1 140 ? -5.153 -6.898 0.704 1.00 86.56 140 THR A CA 1
ATOM 1098 C C . THR A 1 140 ? -5.322 -8.063 -0.268 1.00 86.56 140 THR A C 1
ATOM 1100 O O . THR A 1 140 ? -5.097 -7.900 -1.471 1.00 86.56 140 THR A O 1
ATOM 1103 N N . MET A 1 141 ? -5.769 -9.222 0.222 1.00 85.44 141 MET A N 1
ATOM 1104 C CA . MET A 1 141 ? -5.914 -10.450 -0.571 1.00 85.44 141 MET A CA 1
ATOM 1105 C C . MET A 1 141 ? -7.293 -11.102 -0.382 1.00 85.44 141 MET A C 1
ATOM 1107 O O . MET A 1 141 ? -7.847 -11.032 0.713 1.00 85.44 141 MET A O 1
ATOM 1111 N N . PRO A 1 142 ? -7.845 -11.773 -1.409 1.00 89.25 142 PRO A N 1
ATOM 1112 C CA . PRO A 1 142 ? -9.009 -12.633 -1.229 1.00 89.25 142 PRO A CA 1
ATOM 1113 C C . PRO A 1 142 ? -8.631 -13.923 -0.484 1.00 89.25 142 PRO A C 1
ATOM 1115 O O . PRO A 1 142 ? -7.597 -14.532 -0.776 1.00 89.25 142 PRO A O 1
ATOM 1118 N N . ALA A 1 143 ? -9.500 -14.384 0.411 1.00 89.69 143 ALA A N 1
ATOM 1119 C CA . ALA A 1 143 ? -9.391 -15.659 1.116 1.00 89.69 143 ALA A CA 1
ATOM 1120 C C . ALA A 1 143 ? -10.771 -16.316 1.264 1.00 89.69 143 ALA A C 1
ATOM 1122 O O . ALA A 1 143 ? -11.788 -15.660 1.090 1.00 89.69 143 ALA A O 1
ATOM 1123 N N . ASP A 1 144 ? -10.800 -17.617 1.538 1.00 95.12 144 ASP A N 1
ATOM 1124 C CA . ASP A 1 144 ? -12.030 -18.307 1.940 1.00 95.12 144 ASP A CA 1
ATOM 1125 C C . ASP A 1 144 ? -12.151 -18.176 3.461 1.00 95.12 144 ASP A C 1
ATOM 1127 O O . ASP A 1 144 ? -11.323 -18.732 4.188 1.00 95.12 144 ASP A O 1
ATOM 1131 N N . LEU A 1 145 ? -13.093 -17.348 3.916 1.00 95.12 145 LEU A N 1
ATOM 1132 C CA . LEU A 1 145 ? -13.255 -16.981 5.326 1.00 95.12 145 LEU A CA 1
ATOM 1133 C C . LEU A 1 145 ? -14.575 -17.502 5.924 1.00 95.12 145 LEU A C 1
ATOM 1135 O O . LEU A 1 145 ? -14.888 -17.220 7.082 1.00 95.12 145 LEU A O 1
ATOM 1139 N N . GLY A 1 146 ? -15.352 -18.278 5.161 1.00 95.06 146 GLY A N 1
ATOM 1140 C CA . GLY A 1 146 ? -16.689 -18.704 5.569 1.00 95.06 146 GLY A CA 1
ATOM 1141 C C . GLY A 1 146 ? -17.603 -17.504 5.832 1.00 95.06 146 GLY A C 1
ATOM 1142 O O . GLY A 1 146 ? -17.863 -16.706 4.941 1.00 95.06 146 GLY A O 1
ATOM 1143 N N . GLU A 1 147 ? -18.087 -17.367 7.066 1.00 94.75 147 GLU A N 1
ATOM 1144 C CA . GLU A 1 147 ? -18.994 -16.276 7.461 1.00 94.75 147 GLU A CA 1
ATOM 1145 C C . GLU A 1 147 ? -18.254 -14.992 7.892 1.00 94.75 147 GLU A C 1
ATOM 1147 O O . GLU A 1 147 ? -18.878 -13.955 8.138 1.00 94.75 147 GLU A O 1
ATOM 1152 N N . GLU A 1 148 ? -16.923 -15.028 8.016 1.00 95.50 148 GLU A N 1
ATOM 1153 C CA . GLU A 1 148 ? -16.136 -13.838 8.340 1.00 95.50 148 GLU A CA 1
ATOM 1154 C C . GLU A 1 148 ? -15.904 -12.985 7.090 1.00 95.50 148 GLU A C 1
ATOM 1156 O O . GLU A 1 148 ? -15.348 -13.429 6.095 1.00 95.50 148 GLU A O 1
ATOM 1161 N N . SER A 1 149 ? -16.282 -11.707 7.140 1.00 94.44 149 SER A N 1
ATOM 1162 C CA . SER A 1 149 ? -16.114 -10.812 5.982 1.00 94.44 149 SER A CA 1
ATOM 1163 C C . SER A 1 149 ? -14.668 -10.353 5.740 1.00 94.44 149 SER A C 1
ATOM 1165 O O . SER A 1 149 ? -14.311 -9.986 4.615 1.00 94.44 149 SER A O 1
ATOM 1167 N N . TRP A 1 150 ? -13.838 -10.335 6.784 1.00 96.25 150 TRP A N 1
ATOM 1168 C CA . TRP A 1 150 ? -12.429 -9.955 6.721 1.00 96.25 150 TRP A CA 1
ATOM 1169 C C . TRP A 1 150 ? -11.658 -10.491 7.931 1.00 96.25 150 TRP A C 1
ATOM 1171 O O . TRP A 1 150 ? -12.238 -10.705 8.991 1.00 96.25 150 TRP A O 1
ATOM 1181 N N . PHE A 1 151 ? -10.344 -10.643 7.780 1.00 95.81 151 PHE A N 1
ATOM 1182 C CA . PHE A 1 151 ? -9.424 -11.082 8.828 1.00 95.81 151 PHE A CA 1
ATOM 1183 C C . PHE A 1 151 ? -8.041 -10.441 8.631 1.00 95.81 151 PHE A C 1
ATOM 1185 O O . PHE A 1 151 ? -7.633 -10.171 7.501 1.00 95.81 151 PHE A O 1
ATOM 1192 N N . LEU A 1 152 ? -7.294 -10.201 9.713 1.00 95.62 152 LEU A N 1
ATOM 1193 C CA . LEU A 1 152 ? -5.897 -9.756 9.634 1.00 95.62 152 LEU A CA 1
ATOM 1194 C C . LEU A 1 152 ? -4.949 -10.933 9.879 1.00 95.62 152 LEU A C 1
ATOM 1196 O O . LEU A 1 152 ? -4.843 -11.423 11.002 1.00 95.62 152 LEU A O 1
ATOM 1200 N N . ASP A 1 153 ? -4.236 -11.354 8.834 1.00 92.56 153 ASP A N 1
ATOM 1201 C CA . ASP A 1 153 ? -3.222 -12.408 8.905 1.00 92.56 153 ASP A CA 1
ATOM 1202 C C . ASP A 1 153 ? -1.843 -11.815 9.221 1.00 92.56 153 ASP A C 1
ATOM 1204 O O . ASP A 1 153 ? -1.322 -10.974 8.486 1.00 92.56 153 ASP A O 1
ATOM 1208 N N . TRP A 1 154 ? -1.246 -12.285 10.316 1.00 89.50 154 TRP A N 1
ATOM 1209 C CA . TRP A 1 154 ? 0.060 -11.858 10.828 1.00 89.50 154 TRP A CA 1
ATOM 1210 C C . TRP A 1 154 ? 1.181 -12.867 10.539 1.00 89.50 154 TRP A C 1
ATOM 1212 O O . TRP A 1 154 ? 2.343 -12.613 10.852 1.00 89.50 154 TRP A O 1
ATOM 1222 N N . SER A 1 155 ? 0.859 -14.026 9.956 1.00 80.12 155 SER A N 1
ATOM 1223 C CA . SER A 1 155 ? 1.780 -15.166 9.834 1.00 80.12 155 SER A CA 1
ATOM 1224 C C . SER A 1 155 ? 2.956 -14.931 8.877 1.00 80.12 155 SER A C 1
ATOM 1226 O O . SER A 1 155 ? 3.946 -15.660 8.919 1.00 80.12 155 SER A O 1
ATOM 1228 N N . ARG A 1 156 ? 2.889 -13.908 8.015 1.00 67.56 156 ARG A N 1
ATOM 1229 C CA . ARG A 1 156 ? 3.826 -13.726 6.892 1.00 67.56 156 ARG A CA 1
ATOM 1230 C C . ARG A 1 156 ? 5.131 -13.010 7.240 1.00 67.56 156 ARG A C 1
ATOM 1232 O O . ARG A 1 156 ? 5.943 -12.781 6.346 1.00 67.56 156 ARG A O 1
ATOM 1239 N N . GLY A 1 157 ? 5.339 -12.633 8.501 1.00 65.56 157 GLY A N 1
ATOM 1240 C CA . GLY A 1 157 ? 6.585 -12.038 9.011 1.00 65.56 157 GLY A CA 1
ATOM 1241 C C . GLY A 1 157 ? 6.889 -10.605 8.542 1.00 65.56 157 GLY A C 1
ATOM 1242 O O . GLY A 1 157 ? 7.624 -9.894 9.215 1.00 65.56 157 GLY A O 1
ATOM 1243 N N . ASN A 1 158 ? 6.280 -10.143 7.446 1.00 72.50 158 ASN A N 1
ATOM 1244 C CA . ASN A 1 158 ? 6.515 -8.821 6.851 1.00 72.50 158 ASN A CA 1
ATOM 1245 C C . ASN A 1 158 ? 5.445 -7.771 7.213 1.00 72.50 158 ASN A C 1
ATOM 1247 O O . ASN A 1 158 ? 5.412 -6.695 6.617 1.00 72.50 158 ASN A O 1
ATOM 1251 N N . GLY A 1 159 ? 4.578 -8.077 8.180 1.00 82.25 159 GLY A N 1
ATOM 1252 C CA . GLY A 1 159 ? 3.451 -7.240 8.591 1.00 82.25 159 GLY A CA 1
ATOM 1253 C C . GLY A 1 159 ? 2.089 -7.862 8.269 1.00 82.25 159 GLY A C 1
ATOM 1254 O O . GLY A 1 159 ? 2.029 -8.976 7.742 1.00 82.25 159 GLY A O 1
ATOM 1255 N N . PRO A 1 160 ? 0.996 -7.164 8.622 1.00 90.56 160 PRO A N 1
ATOM 1256 C CA . PRO A 1 160 ? -0.354 -7.671 8.433 1.00 90.56 160 PRO A CA 1
ATOM 1257 C C . PRO A 1 160 ? -0.761 -7.709 6.964 1.00 90.56 160 PRO A C 1
ATOM 1259 O O . PRO A 1 160 ? -0.500 -6.771 6.208 1.00 90.56 160 PRO A O 1
ATOM 1262 N N . VAL A 1 161 ? -1.509 -8.749 6.606 1.00 91.19 161 VAL A N 1
ATOM 1263 C CA . VAL A 1 161 ? -2.277 -8.819 5.362 1.00 91.19 161 VAL A CA 1
ATOM 1264 C C . VAL A 1 161 ? -3.761 -8.802 5.703 1.00 91.19 161 VAL A C 1
ATOM 1266 O O . VAL A 1 161 ? -4.231 -9.606 6.506 1.00 91.19 161 VAL A O 1
ATOM 1269 N N . LEU A 1 162 ? -4.510 -7.894 5.080 1.00 93.69 162 LEU A N 1
ATOM 1270 C CA . LEU A 1 162 ? -5.963 -7.874 5.172 1.00 93.69 162 LEU A CA 1
ATOM 1271 C C . LEU A 1 162 ? -6.540 -8.916 4.218 1.00 93.69 162 LEU A C 1
ATOM 1273 O O . LEU A 1 162 ? -6.578 -8.726 3.000 1.00 93.69 162 LEU A O 1
ATOM 1277 N N . LEU A 1 163 ? -6.988 -10.026 4.783 1.00 94.06 163 LEU A N 1
ATOM 1278 C CA . LEU A 1 163 ? -7.773 -11.011 4.069 1.00 94.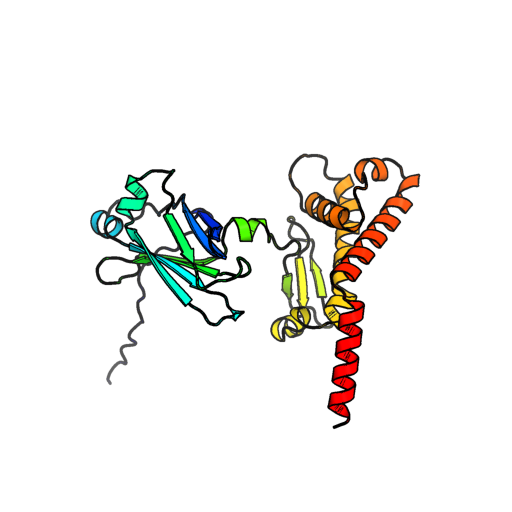06 163 LEU A CA 1
ATOM 1279 C C . LEU A 1 163 ? -9.218 -10.525 4.013 1.00 94.06 163 LEU A C 1
ATOM 1281 O O . LEU A 1 163 ? -9.784 -10.130 5.028 1.00 94.06 163 LEU A O 1
ATOM 1285 N N . ILE A 1 164 ? -9.802 -10.542 2.825 1.00 93.44 164 ILE A N 1
ATOM 1286 C CA . ILE A 1 164 ? -11.222 -10.274 2.598 1.00 93.44 164 ILE A CA 1
ATOM 1287 C C . ILE A 1 164 ? -11.834 -11.560 2.074 1.00 93.44 164 ILE A C 1
ATOM 1289 O O . ILE A 1 164 ? -11.198 -12.238 1.261 1.00 93.44 164 ILE A O 1
ATOM 1293 N N . ASP A 1 165 ? -13.054 -11.870 2.500 1.00 96.56 165 ASP A N 1
ATOM 1294 C CA . ASP A 1 165 ? -13.777 -12.999 1.929 1.00 96.56 165 ASP A CA 1
ATOM 1295 C C . ASP A 1 165 ? -13.819 -12.901 0.392 1.00 96.56 165 ASP A C 1
ATOM 1297 O O . ASP A 1 165 ? -13.952 -11.814 -0.187 1.00 96.56 165 ASP A O 1
ATOM 1301 N N . ARG A 1 166 ? -13.657 -14.038 -0.285 1.00 92.69 166 ARG A N 1
ATOM 1302 C CA . ARG A 1 166 ? -13.506 -14.088 -1.739 1.00 92.69 166 ARG A CA 1
ATOM 1303 C C . ARG A 1 166 ? -14.729 -13.532 -2.453 1.00 92.69 166 ARG A C 1
ATOM 1305 O O . ARG A 1 166 ? -14.549 -12.793 -3.420 1.00 92.69 166 ARG A O 1
ATOM 1312 N N . GLU A 1 167 ? -15.936 -13.831 -1.985 1.00 91.38 167 GLU A N 1
ATOM 1313 C CA . GLU A 1 167 ? -17.162 -13.363 -2.629 1.00 91.38 167 GLU A CA 1
ATOM 1314 C C . GLU A 1 167 ? -17.286 -11.839 -2.500 1.00 91.38 167 GLU A C 1
ATOM 1316 O O . GLU A 1 167 ? -17.545 -11.139 -3.484 1.00 91.38 167 GLU A O 1
ATOM 1321 N N . ILE A 1 168 ? -16.981 -11.293 -1.317 1.00 88.69 168 ILE A N 1
ATOM 1322 C CA . ILE A 1 168 ? -16.937 -9.840 -1.070 1.00 88.69 168 ILE A CA 1
ATOM 1323 C C . ILE A 1 168 ? -15.857 -9.161 -1.926 1.00 88.69 168 ILE A C 1
ATOM 1325 O O . ILE A 1 168 ? -16.068 -8.057 -2.454 1.00 88.69 168 ILE A O 1
ATOM 1329 N N . TYR A 1 169 ? -14.691 -9.799 -2.060 1.00 86.06 169 TYR A N 1
ATOM 1330 C CA . TYR A 1 169 ? -13.568 -9.291 -2.843 1.00 86.06 169 TYR A CA 1
ATOM 1331 C C . TYR A 1 169 ? -13.903 -9.231 -4.336 1.00 86.06 169 TYR A C 1
ATOM 1333 O O . TYR A 1 169 ? -13.706 -8.188 -4.967 1.00 86.06 169 TYR A O 1
ATOM 1341 N N . GLU A 1 170 ? -14.423 -10.324 -4.896 1.00 80.94 170 GLU A N 1
ATOM 1342 C CA . GLU A 1 170 ? -14.771 -10.452 -6.315 1.00 80.94 170 GLU A CA 1
ATOM 1343 C C . GLU A 1 170 ? -15.949 -9.554 -6.704 1.00 80.94 170 GLU A C 1
ATOM 1345 O O . GLU A 1 170 ? -15.915 -8.923 -7.762 1.00 80.94 170 GLU A O 1
ATOM 1350 N N . ALA A 1 171 ? -16.934 -9.388 -5.815 1.00 78.56 171 ALA A N 1
ATOM 1351 C CA . ALA A 1 171 ? -18.016 -8.421 -5.991 1.00 78.56 171 ALA A CA 1
ATOM 1352 C C . ALA A 1 171 ? -17.540 -6.953 -5.911 1.00 78.56 171 ALA A C 1
ATOM 1354 O O . ALA A 1 171 ? -18.303 -6.025 -6.183 1.00 78.56 171 ALA A O 1
ATOM 1355 N N . GLY A 1 172 ? -16.281 -6.709 -5.522 1.00 78.75 172 GLY A N 1
ATOM 1356 C CA . GLY A 1 172 ? -15.702 -5.370 -5.401 1.00 78.75 172 GLY A CA 1
ATOM 1357 C C . GLY A 1 172 ? -16.297 -4.541 -4.259 1.00 78.75 172 GLY A C 1
ATOM 1358 O O . GLY A 1 172 ? -16.078 -3.324 -4.202 1.00 78.75 172 GLY A O 1
ATOM 1359 N N . LEU A 1 173 ? -17.030 -5.181 -3.342 1.00 77.62 173 LEU A N 1
ATOM 1360 C CA . LEU A 1 173 ? -17.760 -4.512 -2.268 1.00 77.62 173 LEU A CA 1
ATOM 1361 C C . LEU A 1 173 ? -16.802 -3.812 -1.309 1.00 77.62 173 LEU A C 1
ATOM 1363 O O . LEU A 1 173 ? -17.041 -2.665 -0.951 1.00 77.62 173 LEU A O 1
ATOM 1367 N N . PHE A 1 174 ? -15.663 -4.415 -0.972 1.00 81.06 174 PHE A N 1
ATOM 1368 C CA . PHE A 1 174 ? -14.710 -3.801 -0.039 1.00 81.06 174 PHE A CA 1
ATOM 1369 C C . PHE A 1 174 ? -14.112 -2.468 -0.535 1.00 81.06 174 PHE A C 1
ATOM 1371 O O . PHE A 1 174 ? -13.780 -1.609 0.275 1.00 81.06 174 PHE A O 1
ATOM 1378 N N . ARG A 1 175 ? -13.979 -2.272 -1.860 1.00 75.88 175 ARG A N 1
ATOM 1379 C CA . ARG A 1 175 ? -13.370 -1.056 -2.445 1.00 75.88 175 ARG A CA 1
ATOM 1380 C C . ARG A 1 175 ? -14.338 0.111 -2.550 1.00 75.88 175 ARG A C 1
ATOM 1382 O O . ARG A 1 175 ? -13.910 1.263 -2.592 1.00 75.88 175 ARG A O 1
ATOM 1389 N N . ASN A 1 176 ? -15.626 -0.187 -2.692 1.00 76.00 176 ASN A N 1
ATOM 1390 C CA . ASN A 1 176 ? -16.636 0.810 -3.037 1.00 76.00 176 ASN A CA 1
ATOM 1391 C C . ASN A 1 176 ? -17.690 0.989 -1.946 1.00 76.00 176 ASN A C 1
ATOM 1393 O O . ASN A 1 176 ? -18.326 2.040 -1.917 1.00 76.00 176 ASN A O 1
ATOM 1397 N N . SER A 1 177 ? -17.843 0.021 -1.038 1.00 85.62 177 SER A N 1
ATOM 1398 C CA . SER A 1 177 ? -18.843 0.044 0.026 1.00 85.62 177 SER A CA 1
ATOM 1399 C C . SER A 1 177 ? -18.523 1.125 1.057 1.00 85.62 177 SER A C 1
ATOM 1401 O O . SER A 1 177 ? -17.517 1.038 1.771 1.00 85.62 177 SER A O 1
ATOM 1403 N N . PRO A 1 178 ? -19.393 2.138 1.205 1.00 87.81 178 PRO A N 1
ATOM 1404 C CA . PRO A 1 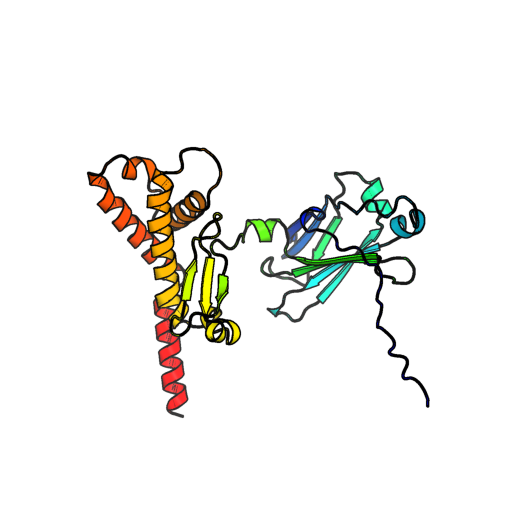178 ? -19.269 3.109 2.285 1.00 87.81 178 PRO A CA 1
ATOM 1405 C C . PRO A 1 178 ? -19.365 2.449 3.664 1.00 87.81 178 PRO A C 1
ATOM 1407 O O . PRO A 1 178 ? -18.709 2.909 4.593 1.00 87.81 178 PRO A O 1
ATOM 1410 N N . THR A 1 179 ? -20.109 1.343 3.783 1.00 90.62 179 THR A N 1
ATOM 1411 C CA . THR A 1 179 ? -20.202 0.529 5.003 1.00 90.62 179 THR A CA 1
ATOM 1412 C C . THR A 1 179 ? -18.852 -0.080 5.361 1.00 90.62 179 THR A C 1
ATOM 1414 O O . THR A 1 179 ? -18.387 0.089 6.487 1.00 90.62 179 THR A O 1
ATOM 1417 N N . PHE A 1 180 ? -18.175 -0.708 4.395 1.00 89.50 180 PHE A N 1
ATOM 1418 C CA . PHE A 1 180 ? -16.842 -1.271 4.620 1.00 89.50 180 PHE A CA 1
ATOM 1419 C C . PHE A 1 180 ? -15.853 -0.180 5.052 1.00 89.50 180 PHE A C 1
ATOM 1421 O O . PHE A 1 180 ? -15.152 -0.313 6.052 1.00 89.50 180 PHE A O 1
ATOM 1428 N N . HIS A 1 181 ? -15.854 0.959 4.358 1.00 90.81 181 HIS A N 1
ATOM 1429 C CA . HIS A 1 181 ? -14.978 2.076 4.707 1.00 90.81 181 HIS A CA 1
ATOM 1430 C C . HIS A 1 181 ? -15.272 2.690 6.080 1.00 90.81 181 HIS A C 1
ATOM 1432 O O . HIS A 1 181 ? -14.349 3.169 6.727 1.00 90.81 181 HIS A O 1
ATOM 1438 N N . ALA A 1 182 ? -16.529 2.715 6.522 1.00 92.69 182 ALA A N 1
ATOM 1439 C CA . ALA A 1 182 ? -16.911 3.349 7.780 1.00 92.69 182 ALA A CA 1
ATOM 1440 C C . ALA A 1 182 ? -16.708 2.467 9.010 1.00 92.69 182 ALA A C 1
ATOM 1442 O O . ALA A 1 182 ? -16.429 3.009 10.078 1.00 92.69 182 ALA A O 1
ATOM 1443 N N . PHE A 1 183 ? -16.834 1.149 8.866 1.00 93.88 183 PHE A N 1
ATOM 1444 C CA . PHE A 1 183 ? -16.745 0.226 9.996 1.00 93.88 183 PHE A CA 1
ATOM 1445 C C . PHE A 1 183 ? -15.470 -0.611 9.984 1.00 93.88 183 PHE A C 1
ATOM 1447 O O . PHE A 1 183 ? -14.839 -0.745 11.025 1.00 93.88 183 PHE A O 1
ATOM 1454 N N . VAL A 1 184 ? -15.046 -1.113 8.821 1.00 94.12 184 VAL A N 1
ATOM 1455 C CA . VAL A 1 184 ? -13.905 -2.034 8.737 1.00 94.12 184 VAL A CA 1
ATOM 1456 C C . VAL A 1 184 ? -12.581 -1.281 8.728 1.00 94.12 184 VAL A C 1
ATOM 1458 O O . VAL A 1 184 ? -11.718 -1.563 9.547 1.00 94.12 184 VAL A O 1
ATOM 1461 N N . LEU A 1 185 ? -12.402 -0.280 7.858 1.00 93.50 185 LEU A N 1
ATOM 1462 C CA . LEU A 1 185 ? -11.101 0.402 7.751 1.00 93.50 185 LEU A CA 1
ATOM 1463 C C . LEU A 1 185 ? -10.625 1.084 9.050 1.00 93.50 185 LEU A C 1
ATOM 1465 O O . LEU A 1 185 ? -9.440 0.960 9.363 1.00 93.50 185 LEU A O 1
ATOM 1469 N N . PRO A 1 186 ? -11.473 1.796 9.823 1.00 95.31 186 PRO A N 1
ATOM 1470 C CA . PRO A 1 186 ? -11.047 2.373 11.094 1.00 95.31 186 PRO A CA 1
ATOM 1471 C C . PRO A 1 186 ? -10.654 1.307 12.115 1.00 95.31 186 PRO A C 1
ATOM 1473 O O . PRO A 1 186 ? -9.737 1.535 12.900 1.00 95.31 186 PRO A O 1
ATOM 1476 N N . ASP A 1 187 ? -11.331 0.159 12.100 1.00 96.75 187 ASP A N 1
ATOM 1477 C CA . ASP A 1 187 ? -11.064 -0.939 13.023 1.00 96.75 187 ASP A CA 1
ATOM 1478 C C . ASP A 1 187 ? -9.802 -1.728 12.658 1.00 96.75 187 ASP A C 1
ATOM 1480 O O . ASP A 1 187 ? -8.960 -1.997 13.513 1.00 96.75 187 ASP A O 1
ATOM 1484 N N . VAL A 1 188 ? -9.597 -1.980 11.367 1.00 96.06 188 VAL A N 1
ATOM 1485 C CA . VAL A 1 188 ? -8.342 -2.506 10.826 1.00 96.06 188 VAL A CA 1
ATOM 1486 C C . VAL A 1 188 ? -7.181 -1.592 11.208 1.00 96.06 188 VAL A C 1
ATOM 1488 O O . VAL A 1 188 ? -6.173 -2.060 11.733 1.00 96.06 188 VAL A O 1
ATOM 1491 N N . PHE A 1 189 ? -7.326 -0.278 11.010 1.00 95.75 189 PHE A N 1
ATOM 1492 C CA . PHE A 1 189 ? -6.283 0.674 11.381 1.00 95.75 189 PHE A CA 1
ATOM 1493 C C . PHE A 1 189 ? -5.999 0.646 12.890 1.00 95.75 189 PHE A C 1
ATOM 1495 O O . PHE A 1 189 ? -4.836 0.572 13.285 1.00 95.75 189 PHE A O 1
ATOM 1502 N N . ARG A 1 190 ? -7.043 0.634 13.729 1.00 96.56 190 ARG A N 1
ATOM 1503 C CA . ARG A 1 190 ? -6.917 0.504 15.188 1.00 96.56 190 ARG A CA 1
ATOM 1504 C C . ARG A 1 190 ? -6.140 -0.743 15.580 1.00 96.56 190 ARG A C 1
ATOM 1506 O O . ARG A 1 190 ? -5.156 -0.653 16.308 1.00 96.56 190 ARG A O 1
ATOM 1513 N N . THR A 1 191 ? -6.580 -1.889 15.077 1.00 96.38 191 THR A N 1
ATOM 1514 C CA . THR A 1 191 ? -6.005 -3.197 15.388 1.00 96.38 191 THR A CA 1
ATOM 1515 C C . THR A 1 191 ? -4.534 -3.245 15.001 1.00 96.38 191 THR A C 1
ATOM 1517 O O . THR A 1 191 ? -3.701 -3.685 15.795 1.00 96.38 191 THR A O 1
ATOM 1520 N N . ILE A 1 192 ? -4.192 -2.720 13.820 1.00 94.94 192 ILE A N 1
ATOM 1521 C CA . ILE A 1 192 ? -2.810 -2.717 13.360 1.00 94.94 192 ILE A CA 1
ATOM 1522 C C . ILE A 1 192 ? -1.930 -1.790 14.185 1.00 94.94 192 ILE A C 1
ATOM 1524 O O . ILE A 1 192 ? -0.833 -2.199 14.549 1.00 94.94 192 ILE A O 1
ATOM 1528 N N . VAL A 1 193 ? -2.379 -0.579 14.515 1.00 94.00 193 VAL A N 1
ATOM 1529 C CA . VAL A 1 193 ? -1.560 0.342 15.317 1.00 94.00 193 VAL A CA 1
ATOM 1530 C C . VAL A 1 193 ? -1.379 -0.179 16.738 1.00 94.00 193 VAL A C 1
ATOM 1532 O O . VAL A 1 193 ? -0.260 -0.143 17.236 1.00 94.00 193 VAL A O 1
ATOM 1535 N N . ASN A 1 194 ? -2.426 -0.727 17.360 1.00 93.50 194 ASN A N 1
ATOM 1536 C CA . ASN A 1 194 ? -2.313 -1.358 18.677 1.00 93.50 194 ASN A CA 1
ATOM 1537 C C . ASN A 1 194 ? -1.254 -2.463 18.669 1.00 93.50 194 ASN A C 1
ATOM 1539 O O . ASN A 1 194 ? -0.348 -2.467 19.499 1.00 93.50 194 ASN A O 1
ATOM 1543 N N . ARG A 1 195 ? -1.326 -3.375 17.691 1.00 91.94 195 ARG A N 1
ATOM 1544 C CA . ARG A 1 195 ? -0.339 -4.450 17.563 1.00 91.94 195 ARG A CA 1
ATOM 1545 C C . ARG A 1 195 ? 1.051 -3.907 17.249 1.00 91.94 195 ARG A C 1
ATOM 1547 O O . ARG A 1 195 ? 2.017 -4.357 17.851 1.00 91.94 195 ARG A O 1
ATOM 1554 N N . ALA A 1 196 ? 1.141 -2.925 16.353 1.00 90.38 196 ALA A N 1
ATOM 1555 C CA . ALA A 1 196 ? 2.395 -2.289 15.987 1.00 90.38 196 ALA A CA 1
ATOM 1556 C C . ALA A 1 196 ? 3.083 -1.696 17.209 1.00 90.38 196 ALA A C 1
ATOM 1558 O O . ALA A 1 196 ? 4.269 -1.917 17.351 1.00 90.38 196 ALA A O 1
ATOM 1559 N N . VAL A 1 197 ? 2.359 -0.996 18.086 1.00 89.12 197 VAL A N 1
ATOM 1560 C CA . VAL A 1 197 ? 2.910 -0.395 19.308 1.00 89.12 197 VAL A CA 1
ATOM 1561 C C . VAL A 1 197 ? 3.389 -1.458 20.301 1.00 89.12 197 VAL A C 1
ATOM 1563 O O . VAL A 1 197 ? 4.475 -1.313 20.850 1.00 89.12 197 VAL A O 1
ATOM 1566 N N . VAL A 1 198 ? 2.637 -2.547 20.485 1.00 83.31 198 VAL A N 1
ATOM 1567 C CA . VAL A 1 198 ? 3.059 -3.668 21.348 1.00 83.31 198 VAL A CA 1
ATOM 1568 C C . VAL A 1 198 ? 4.314 -4.352 20.799 1.00 83.31 198 VAL A C 1
ATOM 1570 O O . VAL A 1 198 ? 5.261 -4.601 21.536 1.00 83.31 198 VAL A O 1
ATOM 1573 N N . ASP A 1 199 ? 4.352 -4.630 19.496 1.00 79.50 199 ASP A N 1
ATOM 1574 C CA . ASP A 1 199 ? 5.500 -5.284 18.860 1.00 79.50 199 ASP A CA 1
ATOM 1575 C C . ASP A 1 199 ? 6.685 -4.310 18.660 1.00 79.50 199 ASP A C 1
ATOM 1577 O O . ASP A 1 199 ? 7.822 -4.746 18.478 1.00 79.50 199 ASP A O 1
ATOM 1581 N N . PHE A 1 200 ? 6.447 -2.993 18.721 1.00 68.69 200 PHE A N 1
ATOM 1582 C CA . PHE A 1 200 ? 7.477 -1.949 18.686 1.00 68.69 200 PHE A CA 1
ATOM 1583 C C . PHE A 1 200 ? 8.369 -2.002 19.934 1.00 68.69 200 PHE A C 1
ATOM 1585 O O . PHE A 1 200 ? 9.572 -1.800 19.820 1.00 68.69 200 PHE A O 1
ATOM 1592 N N . GLU A 1 201 ? 7.814 -2.370 21.094 1.00 58.28 201 GLU A N 1
ATOM 1593 C CA . GLU A 1 201 ? 8.566 -2.600 22.339 1.00 58.28 201 GLU A CA 1
ATOM 1594 C C . GLU A 1 201 ? 9.619 -3.722 22.193 1.00 58.28 201 GLU A C 1
ATOM 1596 O O . GLU A 1 201 ? 10.655 -3.704 22.856 1.00 58.28 201 GLU A O 1
ATOM 1601 N N . ALA A 1 202 ? 9.390 -4.682 21.288 1.00 55.25 202 ALA A N 1
ATOM 1602 C CA . ALA A 1 202 ? 10.264 -5.835 21.069 1.00 55.25 202 ALA A CA 1
ATOM 1603 C C . ALA A 1 202 ? 11.322 -5.634 19.961 1.00 55.25 202 ALA A C 1
ATOM 1605 O O . ALA A 1 202 ? 12.229 -6.459 19.823 1.00 55.25 202 ALA A O 1
ATOM 1606 N N . ALA A 1 203 ? 11.220 -4.572 19.155 1.00 53.97 203 ALA A N 1
ATOM 1607 C CA . ALA A 1 203 ? 12.062 -4.353 17.978 1.00 53.97 203 ALA A CA 1
ATOM 1608 C C . ALA A 1 203 ? 13.230 -3.397 18.291 1.00 53.97 203 ALA A C 1
ATOM 1610 O O . ALA A 1 203 ? 13.134 -2.192 18.087 1.00 53.97 203 ALA A O 1
ATOM 1611 N N . ILE A 1 204 ? 14.346 -3.944 18.789 1.00 46.84 204 ILE A N 1
ATOM 1612 C CA . ILE A 1 204 ? 15.526 -3.172 19.235 1.00 46.84 204 ILE A CA 1
ATOM 1613 C C . ILE A 1 204 ? 16.525 -2.841 18.099 1.00 46.84 204 ILE A C 1
ATOM 1615 O O . ILE A 1 204 ? 17.364 -1.962 18.269 1.00 46.84 204 ILE A O 1
ATOM 1619 N N . ASP A 1 205 ? 16.418 -3.439 16.909 1.00 46.09 205 ASP A N 1
ATOM 1620 C CA . ASP A 1 205 ? 17.445 -3.293 15.864 1.00 46.09 205 ASP A CA 1
ATOM 1621 C C . ASP A 1 205 ? 16.929 -2.606 14.590 1.00 46.09 205 ASP A C 1
ATOM 1623 O O . ASP A 1 205 ? 16.457 -3.274 13.679 1.00 46.09 205 ASP A O 1
ATOM 1627 N N . GLY A 1 206 ? 17.047 -1.272 14.548 1.00 48.41 206 GLY A N 1
ATOM 1628 C CA . GLY A 1 206 ? 17.433 -0.391 13.420 1.00 48.41 206 GLY A CA 1
ATOM 1629 C C . GLY A 1 206 ? 16.926 -0.564 11.970 1.00 48.41 206 GLY A C 1
ATOM 1630 O O . GLY A 1 206 ? 17.205 0.320 11.158 1.00 48.41 206 GLY A O 1
ATOM 1631 N N . GLU A 1 207 ? 16.218 -1.626 11.593 1.00 53.38 207 GLU A N 1
ATOM 1632 C CA . GLU A 1 207 ? 15.616 -1.812 10.270 1.00 53.38 207 GLU A CA 1
ATOM 1633 C C . GLU A 1 207 ? 14.194 -1.237 10.220 1.00 53.38 207 GLU A C 1
ATOM 1635 O O . GLU A 1 207 ? 13.434 -1.277 11.189 1.00 53.38 207 GLU A O 1
ATOM 1640 N N . GLU A 1 208 ? 13.816 -0.692 9.059 1.00 61.94 208 GLU A N 1
ATOM 1641 C CA . GLU A 1 208 ? 12.482 -0.142 8.809 1.00 61.94 208 GLU A CA 1
ATOM 1642 C C . GLU A 1 208 ? 11.422 -1.263 8.793 1.00 61.94 208 GLU A C 1
ATOM 1644 O O . GLU A 1 208 ? 11.029 -1.784 7.746 1.00 61.94 208 GLU A O 1
ATOM 1649 N N . SER A 1 209 ? 10.959 -1.645 9.981 1.00 77.50 209 SER A N 1
ATOM 1650 C CA . SER A 1 209 ? 9.930 -2.659 10.194 1.00 77.50 209 SER A CA 1
ATOM 1651 C C . SER A 1 209 ? 8.533 -2.160 9.792 1.00 77.50 209 SER A C 1
ATOM 1653 O O . SER A 1 209 ? 8.259 -0.959 9.674 1.00 77.50 209 SER A O 1
ATOM 1655 N N . TRP A 1 210 ? 7.591 -3.093 9.622 1.00 84.19 210 TRP A N 1
ATOM 1656 C CA . TRP A 1 210 ? 6.181 -2.746 9.426 1.00 84.19 210 TRP A CA 1
ATOM 1657 C C . TRP A 1 210 ? 5.616 -1.960 10.623 1.00 84.19 210 TRP A C 1
ATOM 1659 O O . TRP A 1 210 ? 4.780 -1.078 10.422 1.00 84.19 210 TRP A O 1
ATOM 1669 N N . THR A 1 211 ? 6.102 -2.213 11.847 1.00 87.19 211 THR A N 1
ATOM 1670 C CA . THR A 1 211 ? 5.661 -1.497 13.053 1.00 87.19 211 THR A CA 1
ATOM 1671 C C . THR A 1 211 ? 6.018 -0.014 12.965 1.00 87.19 211 THR A C 1
ATOM 1673 O O . THR A 1 211 ? 5.142 0.834 13.135 1.00 87.19 211 THR A O 1
ATOM 1676 N N . THR A 1 212 ? 7.252 0.314 12.564 1.00 85.25 212 THR A N 1
ATOM 1677 C CA . THR A 1 212 ? 7.709 1.698 12.357 1.00 85.25 212 THR A CA 1
ATOM 1678 C C . THR A 1 212 ? 6.885 2.417 11.288 1.00 85.25 212 THR A C 1
ATOM 1680 O O . THR A 1 212 ? 6.512 3.579 11.474 1.00 85.25 212 THR A O 1
ATOM 1683 N N . LYS A 1 213 ? 6.515 1.728 10.198 1.00 85.94 213 LYS A N 1
ATOM 1684 C CA . LYS A 1 213 ? 5.660 2.296 9.138 1.00 85.94 213 LYS A CA 1
ATOM 1685 C C . LYS A 1 213 ? 4.263 2.639 9.645 1.00 85.94 213 LYS A C 1
ATOM 1687 O O . LYS A 1 213 ? 3.770 3.738 9.387 1.00 85.94 213 LYS A O 1
ATOM 1692 N N . TRP A 1 214 ? 3.631 1.736 10.392 1.00 91.19 214 TRP A N 1
ATOM 1693 C CA . TRP A 1 214 ? 2.283 1.952 10.923 1.00 91.19 214 TRP A CA 1
ATOM 1694 C C . TRP A 1 214 ? 2.244 2.980 12.055 1.00 91.19 214 TRP A C 1
ATOM 1696 O O . TRP A 1 214 ? 1.349 3.827 12.068 1.00 91.19 214 TRP A O 1
ATOM 1706 N N . VAL A 1 215 ? 3.243 2.990 12.942 1.00 90.56 215 VAL A N 1
ATOM 1707 C CA . VAL A 1 215 ? 3.409 4.042 13.957 1.00 90.56 215 VAL A CA 1
ATOM 1708 C C . VAL A 1 215 ? 3.649 5.396 13.285 1.00 90.56 215 VAL A C 1
ATOM 1710 O O . VAL A 1 215 ? 2.997 6.382 13.631 1.00 90.56 215 VAL A O 1
ATOM 1713 N N . GLY A 1 216 ? 4.521 5.456 12.275 1.00 89.38 216 GLY A N 1
ATOM 1714 C CA . GLY A 1 216 ? 4.755 6.659 11.475 1.00 89.38 216 GLY A CA 1
ATOM 1715 C C . GLY A 1 216 ? 3.475 7.168 10.810 1.00 89.38 216 GLY A C 1
ATOM 1716 O O . GLY A 1 216 ? 3.135 8.346 10.930 1.00 89.38 216 GLY A O 1
ATOM 1717 N N . PHE A 1 217 ? 2.702 6.276 10.187 1.00 90.50 217 PHE A N 1
ATOM 1718 C CA . PHE A 1 217 ? 1.413 6.617 9.589 1.00 90.50 217 PHE A CA 1
ATOM 1719 C C . PHE A 1 217 ? 0.402 7.131 10.626 1.00 90.50 217 PHE A C 1
ATOM 1721 O O . PHE A 1 217 ? -0.274 8.137 10.380 1.00 90.50 217 PHE A O 1
ATOM 1728 N N . ALA A 1 218 ? 0.335 6.519 11.810 1.00 92.75 218 ALA A N 1
ATOM 1729 C CA . ALA A 1 218 ? -0.491 7.000 12.913 1.00 92.75 218 ALA A CA 1
ATOM 1730 C C . ALA A 1 218 ? -0.066 8.394 13.391 1.00 92.75 218 ALA A C 1
ATOM 1732 O O . ALA A 1 218 ? -0.930 9.253 13.577 1.00 92.75 218 ALA A O 1
ATOM 1733 N N . LYS A 1 219 ? 1.241 8.688 13.473 1.00 91.38 219 LYS A N 1
ATOM 1734 C CA . LYS A 1 219 ? 1.751 10.027 13.830 1.00 91.38 219 LYS A CA 1
ATOM 1735 C C . LYS A 1 219 ? 1.279 11.108 12.855 1.00 91.38 219 LYS A C 1
ATOM 1737 O O . LYS A 1 219 ? 0.957 12.214 13.291 1.00 91.38 219 LYS A O 1
ATOM 1742 N N . THR A 1 220 ? 1.128 10.790 11.564 1.00 90.62 220 THR A N 1
ATOM 1743 C CA . THR A 1 220 ? 0.582 11.748 10.577 1.00 90.62 220 THR A CA 1
ATOM 1744 C C . THR A 1 220 ? -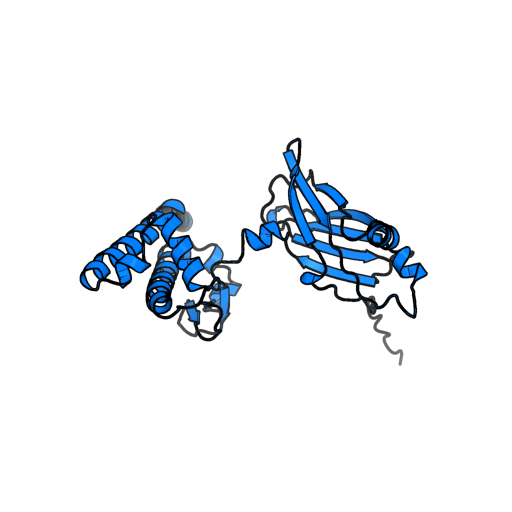0.882 12.143 10.830 1.00 90.62 220 THR A C 1
ATOM 1746 O O . THR A 1 220 ? -1.328 13.167 10.313 1.00 90.62 220 THR A O 1
ATOM 1749 N N . HIS A 1 221 ? -1.625 11.376 11.640 1.00 90.81 221 HIS A N 1
ATOM 1750 C CA . HIS A 1 221 ? -3.032 11.635 11.974 1.00 90.81 221 HIS A CA 1
ATOM 1751 C C . HIS A 1 221 ? -3.242 12.021 13.450 1.00 90.81 221 HIS A C 1
ATOM 1753 O O . HIS A 1 221 ? -4.026 12.922 13.745 1.00 90.81 221 HIS A O 1
ATOM 1759 N N . GLY A 1 222 ? -2.556 11.361 14.387 1.00 85.94 222 GLY A N 1
ATOM 1760 C CA . GLY A 1 222 ? -2.671 11.589 15.835 1.00 85.94 222 GLY A CA 1
ATOM 1761 C C . GLY A 1 222 ? -1.776 12.713 16.374 1.00 85.94 222 GLY A C 1
ATOM 1762 O O . GLY A 1 222 ? -2.032 13.241 17.463 1.00 85.94 222 GLY A O 1
ATOM 1763 N N . GLY A 1 223 ? -0.768 13.125 15.599 1.00 87.31 223 GLY A N 1
ATOM 1764 C CA . GLY A 1 223 ? 0.294 14.047 16.008 1.00 87.31 223 GLY A CA 1
ATOM 1765 C C . GLY A 1 223 ? 1.589 13.318 16.384 1.00 87.31 223 GLY A C 1
ATOM 1766 O O . GLY A 1 223 ? 1.619 12.091 16.477 1.00 87.31 223 GLY A O 1
ATOM 1767 N N . GLY A 1 224 ? 2.660 14.086 16.600 1.00 84.62 224 GLY A N 1
ATOM 1768 C CA . GLY A 1 224 ? 4.018 13.587 16.853 1.00 84.62 224 GLY A CA 1
ATOM 1769 C C . GLY A 1 224 ? 4.249 13.053 18.267 1.00 84.62 224 GLY A C 1
ATOM 1770 O O . GLY A 1 224 ? 5.145 13.535 18.947 1.00 84.62 224 GLY A O 1
ATOM 1771 N N . MET A 1 225 ? 3.438 12.091 18.715 1.00 85.56 225 MET A N 1
ATOM 1772 C CA . MET A 1 225 ? 3.680 11.387 19.977 1.00 85.56 225 MET A CA 1
ATOM 1773 C C . MET A 1 225 ? 5.047 10.697 19.953 1.00 85.56 225 MET A C 1
ATOM 1775 O O . MET A 1 225 ? 5.421 10.060 18.962 1.00 85.56 225 MET A O 1
ATOM 1779 N N . ASP A 1 226 ? 5.769 10.803 21.061 1.00 86.38 226 ASP A N 1
ATOM 1780 C CA . ASP A 1 226 ? 6.948 9.991 21.326 1.00 86.38 226 ASP A CA 1
ATOM 1781 C C . ASP A 1 226 ? 6.508 8.663 21.957 1.00 86.38 226 ASP A C 1
ATOM 1783 O O . ASP A 1 226 ? 6.268 8.573 23.160 1.00 86.38 226 ASP A O 1
ATOM 1787 N N . VAL A 1 227 ? 6.303 7.659 21.100 1.00 85.38 227 VAL A N 1
ATOM 1788 C CA . VAL A 1 227 ? 5.802 6.333 21.493 1.00 85.38 227 VAL A CA 1
ATOM 1789 C C . VAL A 1 227 ? 6.841 5.578 22.326 1.00 85.38 227 VAL A C 1
ATOM 1791 O O . VAL A 1 227 ? 6.461 4.890 23.263 1.00 85.38 227 VAL A O 1
ATOM 1794 N N . GLU A 1 228 ? 8.136 5.756 22.049 1.00 83.62 228 GLU A N 1
ATOM 1795 C CA . GLU A 1 228 ? 9.225 5.135 22.819 1.00 83.62 228 GLU A CA 1
ATOM 1796 C C . GLU A 1 228 ? 9.217 5.633 24.261 1.00 83.62 228 GLU A C 1
ATOM 1798 O O . GLU A 1 228 ? 9.176 4.843 25.204 1.00 83.62 228 GLU A O 1
ATOM 1803 N N . ALA A 1 229 ? 9.165 6.956 24.435 1.00 83.62 229 ALA A N 1
ATOM 1804 C CA . ALA A 1 229 ? 9.105 7.561 25.760 1.00 83.62 229 ALA A CA 1
ATOM 1805 C C . ALA A 1 229 ? 7.808 7.227 26.516 1.00 83.62 229 ALA A C 1
ATOM 1807 O O . ALA A 1 229 ? 7.805 7.226 27.746 1.00 83.62 229 ALA A O 1
ATOM 1808 N N . ALA A 1 230 ? 6.701 6.988 25.805 1.00 84.25 230 ALA A N 1
ATOM 1809 C CA . ALA A 1 230 ? 5.431 6.597 26.414 1.00 84.25 230 ALA A CA 1
ATOM 1810 C C . ALA A 1 230 ? 5.405 5.112 26.816 1.00 84.25 230 ALA A C 1
ATOM 1812 O O . ALA A 1 230 ? 4.857 4.790 27.862 1.00 84.25 230 ALA A O 1
ATOM 1813 N N . LEU A 1 231 ? 6.018 4.217 26.032 1.00 83.12 231 LEU A N 1
ATOM 1814 C CA . LEU A 1 231 ? 6.117 2.787 26.356 1.00 83.12 231 LEU A CA 1
ATOM 1815 C C . LEU A 1 231 ? 7.058 2.509 27.533 1.00 83.12 231 LEU A C 1
ATOM 1817 O O . LEU A 1 231 ? 6.834 1.565 28.284 1.00 83.12 231 LEU A O 1
ATOM 1821 N N . ALA A 1 232 ? 8.083 3.343 27.728 1.00 83.81 232 ALA A N 1
ATOM 1822 C CA . ALA A 1 232 ? 9.013 3.216 28.850 1.00 83.81 232 ALA A CA 1
ATOM 1823 C C . ALA A 1 232 ? 8.378 3.503 30.230 1.00 83.81 232 ALA A C 1
ATOM 1825 O O . ALA A 1 232 ? 9.002 3.224 31.255 1.00 83.81 232 ALA A O 1
ATOM 1826 N N . ASP A 1 233 ? 7.166 4.067 30.269 1.00 84.06 233 ASP A N 1
ATOM 1827 C CA . ASP A 1 233 ? 6.449 4.420 31.494 1.00 84.06 233 ASP A CA 1
ATOM 1828 C C . ASP A 1 233 ? 5.029 3.834 31.481 1.00 84.06 233 ASP A C 1
ATOM 1830 O O . ASP A 1 233 ? 4.134 4.317 30.789 1.00 84.06 233 ASP A O 1
ATOM 1834 N N . GLU A 1 234 ? 4.805 2.809 32.305 1.00 80.31 234 GLU A N 1
ATOM 1835 C CA . GLU A 1 234 ? 3.514 2.125 32.441 1.00 80.31 234 GLU A CA 1
ATOM 1836 C C . GLU A 1 234 ? 2.357 3.094 32.747 1.00 80.31 234 GLU A C 1
ATOM 1838 O O . GLU A 1 234 ? 1.239 2.905 32.263 1.00 80.31 234 GLU A O 1
ATOM 1843 N N . ALA A 1 235 ? 2.616 4.176 33.494 1.00 80.44 235 ALA A N 1
ATOM 1844 C CA . ALA A 1 235 ? 1.598 5.173 33.822 1.00 80.44 235 ALA A CA 1
ATOM 1845 C C . ALA A 1 235 ? 1.098 5.941 32.584 1.00 80.44 235 ALA A C 1
ATOM 1847 O O . ALA A 1 235 ? 0.002 6.508 32.607 1.00 80.44 235 ALA A O 1
ATOM 1848 N N . ARG A 1 236 ? 1.872 5.930 31.492 1.00 84.06 236 ARG A N 1
ATOM 1849 C CA . ARG A 1 236 ? 1.590 6.640 30.240 1.00 84.06 236 ARG A CA 1
ATOM 1850 C C . ARG A 1 236 ? 0.961 5.756 29.167 1.00 84.06 236 ARG A C 1
ATOM 1852 O O . ARG A 1 236 ? 0.626 6.268 28.100 1.00 84.06 236 ARG A O 1
ATOM 1859 N N . ARG A 1 237 ? 0.687 4.472 29.440 1.00 81.69 237 ARG A N 1
ATOM 1860 C CA . ARG A 1 237 ? -0.054 3.603 28.499 1.00 81.69 237 ARG A CA 1
ATOM 1861 C C . ARG A 1 237 ? -1.409 4.182 28.100 1.00 81.69 237 ARG A C 1
ATOM 1863 O O . ARG A 1 237 ? -1.775 4.135 26.932 1.00 81.69 237 ARG A O 1
ATOM 1870 N N . THR A 1 238 ? -2.108 4.817 29.038 1.00 87.44 238 THR A N 1
ATOM 1871 C CA . THR A 1 238 ? -3.386 5.488 28.750 1.00 87.44 238 THR A CA 1
ATOM 1872 C C . THR A 1 238 ? -3.226 6.606 27.707 1.00 87.44 238 THR A C 1
ATOM 1874 O O . THR A 1 238 ? -4.112 6.808 26.882 1.00 87.44 238 THR A O 1
ATOM 1877 N N . GLU A 1 239 ? -2.082 7.304 27.680 1.00 91.31 239 GLU A N 1
ATOM 1878 C CA . GLU A 1 239 ? -1.811 8.334 26.667 1.00 91.31 239 GLU A CA 1
ATOM 1879 C C . GLU A 1 239 ? -1.708 7.721 25.263 1.00 91.31 239 GLU A C 1
ATOM 1881 O O . GLU A 1 239 ? -2.184 8.318 24.295 1.00 91.31 239 GLU A O 1
ATOM 1886 N N . ILE A 1 240 ? -1.115 6.526 25.150 1.00 91.06 240 ILE A N 1
ATOM 1887 C CA . ILE A 1 240 ? -0.998 5.789 23.886 1.00 91.06 240 ILE A CA 1
ATOM 1888 C C . ILE A 1 240 ? -2.390 5.450 23.356 1.00 91.06 240 ILE A C 1
ATOM 1890 O O . ILE A 1 240 ? -2.687 5.771 22.205 1.00 91.06 240 ILE A O 1
ATOM 1894 N N . ASP A 1 241 ? -3.257 4.873 24.190 1.00 92.12 241 ASP A N 1
ATOM 1895 C CA . ASP A 1 241 ? -4.624 4.514 23.796 1.00 92.12 241 ASP A CA 1
ATOM 1896 C C . ASP A 1 241 ? -5.406 5.747 23.312 1.00 92.12 241 ASP A C 1
ATOM 1898 O O . ASP A 1 241 ? -6.036 5.740 22.247 1.00 92.12 241 ASP A O 1
ATOM 1902 N N . GLU A 1 242 ? -5.306 6.861 24.042 1.00 94.12 242 GLU A N 1
ATOM 1903 C CA . GLU A 1 242 ? -5.930 8.127 23.653 1.00 94.12 242 GLU A CA 1
ATOM 1904 C C . GLU A 1 242 ? -5.380 8.675 22.329 1.00 94.12 242 GLU A C 1
ATOM 1906 O O . GLU A 1 242 ? -6.139 9.206 21.502 1.00 94.12 242 GLU A O 1
ATOM 1911 N N . TRP A 1 243 ? -4.072 8.544 22.099 1.00 95.81 243 TRP A N 1
ATOM 1912 C CA . TRP A 1 243 ? -3.425 8.952 20.856 1.00 95.81 243 TRP A CA 1
ATOM 1913 C C . TRP A 1 243 ? -3.837 8.080 19.672 1.00 95.81 243 TRP A C 1
ATOM 1915 O O . TRP A 1 243 ? -4.127 8.631 18.603 1.00 95.81 243 TRP A O 1
ATOM 1925 N N . ILE A 1 244 ? -3.946 6.764 19.855 1.00 95.56 244 ILE A N 1
ATOM 1926 C CA . ILE A 1 244 ? -4.443 5.835 18.835 1.00 95.56 244 ILE A CA 1
ATOM 1927 C C . ILE A 1 244 ? -5.879 6.212 18.459 1.00 95.56 244 ILE A C 1
ATOM 1929 O O . ILE A 1 244 ? -6.169 6.456 17.282 1.00 95.56 244 ILE A O 1
ATOM 1933 N N . GLU A 1 245 ? -6.765 6.404 19.440 1.00 97.00 245 GLU A N 1
ATOM 1934 C CA . GLU A 1 245 ? -8.145 6.834 19.182 1.00 97.00 245 GLU A CA 1
ATOM 1935 C C . GLU A 1 245 ? -8.227 8.212 18.522 1.00 97.00 245 GLU A C 1
ATOM 1937 O O . GLU A 1 245 ? -9.113 8.485 17.703 1.00 97.00 245 GLU A O 1
ATOM 1942 N N . LYS A 1 246 ? -7.313 9.124 18.854 1.00 97.19 246 LYS A N 1
ATOM 1943 C CA . LYS A 1 246 ? -7.210 10.415 18.171 1.00 97.19 246 LYS A CA 1
ATOM 1944 C C . LYS A 1 246 ? -6.783 10.232 16.712 1.00 97.19 246 LYS A C 1
ATOM 1946 O O . LYS A 1 246 ? -7.403 10.841 15.837 1.00 97.19 246 LYS A O 1
ATOM 1951 N N . ALA A 1 247 ? -5.783 9.396 16.433 1.00 96.44 247 ALA A N 1
ATOM 1952 C CA . ALA A 1 247 ? -5.319 9.107 15.078 1.00 96.44 247 ALA A CA 1
ATOM 1953 C C . ALA A 1 247 ? -6.443 8.510 14.215 1.00 96.44 247 ALA A C 1
ATOM 1955 O O . ALA A 1 247 ? -6.696 9.000 13.112 1.00 96.44 247 ALA A O 1
ATOM 1956 N N . ILE A 1 248 ? -7.190 7.538 14.745 1.00 96.94 248 ILE A N 1
ATOM 1957 C CA . ILE A 1 248 ? -8.320 6.899 14.051 1.00 96.94 248 ILE A CA 1
ATOM 1958 C C . ILE A 1 248 ? -9.446 7.900 13.781 1.00 96.94 248 ILE A C 1
ATOM 1960 O O . ILE A 1 248 ? -10.008 7.926 12.680 1.00 96.94 248 ILE A O 1
ATOM 1964 N N . ARG A 1 249 ? -9.762 8.772 14.750 1.00 96.81 249 ARG A N 1
ATOM 1965 C CA . ARG A 1 249 ? -10.755 9.843 14.569 1.00 96.81 249 ARG A CA 1
ATOM 1966 C C . ARG A 1 249 ? -10.355 10.801 13.449 1.00 96.81 249 ARG A C 1
ATOM 1968 O O . ARG A 1 249 ? -11.195 11.138 12.612 1.00 96.81 249 ARG A O 1
ATOM 1975 N N . GLN A 1 250 ? -9.090 11.220 13.397 1.00 96.31 250 GLN A N 1
ATOM 1976 C CA . GLN A 1 250 ? -8.606 12.119 12.344 1.00 96.31 250 GLN A CA 1
ATOM 1977 C C . GLN A 1 250 ? -8.541 11.433 10.979 1.00 96.31 250 GLN A C 1
ATOM 1979 O O . GLN A 1 250 ? -8.960 12.031 9.990 1.00 96.31 250 GLN A O 1
ATOM 1984 N N . PHE A 1 251 ? -8.108 10.173 10.918 1.00 94.69 251 PHE A N 1
ATOM 1985 C CA . PHE A 1 251 ? -8.156 9.354 9.706 1.00 94.69 251 PHE A CA 1
ATOM 1986 C C . PHE A 1 251 ? -9.589 9.243 9.165 1.00 94.69 251 PHE A C 1
ATOM 1988 O O . PHE A 1 251 ? -9.867 9.625 8.027 1.00 94.69 251 PHE A O 1
ATOM 1995 N N . SER A 1 252 ? -10.535 8.846 10.017 1.00 94.50 252 SER A N 1
ATOM 1996 C CA . SER A 1 252 ? -11.945 8.700 9.639 1.00 94.50 252 SER A CA 1
ATOM 1997 C C . SER A 1 252 ? -12.570 10.020 9.176 1.00 94.50 252 SER A C 1
ATOM 1999 O O . SER A 1 252 ? -13.360 10.044 8.228 1.00 94.50 252 SER A O 1
ATOM 2001 N N . ARG A 1 253 ? -12.199 11.140 9.816 1.00 92.94 253 ARG A N 1
ATOM 2002 C CA . ARG A 1 253 ? -12.641 12.487 9.428 1.00 92.94 253 ARG A CA 1
ATOM 2003 C C . ARG A 1 253 ? -12.050 12.910 8.085 1.00 92.94 253 ARG A C 1
ATOM 2005 O O . ARG A 1 253 ? -12.796 13.383 7.233 1.00 92.94 253 ARG A O 1
ATOM 2012 N N . LYS A 1 254 ? -10.744 12.719 7.885 1.00 92.06 254 LYS A N 1
ATOM 2013 C CA . LYS A 1 254 ? -10.029 13.049 6.643 1.00 92.06 254 LYS A CA 1
ATOM 2014 C C . LYS A 1 254 ? -10.647 12.347 5.435 1.00 92.06 254 LYS A C 1
ATOM 2016 O O . LYS A 1 254 ? -10.794 12.962 4.384 1.00 92.06 254 LYS A O 1
ATOM 2021 N N . HIS A 1 255 ? -11.078 11.098 5.603 1.00 88.81 255 HIS A N 1
ATOM 2022 C CA . HIS A 1 255 ? -11.720 10.315 4.544 1.00 88.81 255 HIS A CA 1
ATOM 2023 C C . HIS A 1 255 ? -13.257 10.410 4.516 1.00 88.81 255 HIS A C 1
ATOM 2025 O O . HIS A 1 255 ? -13.899 9.781 3.673 1.00 88.81 255 HIS A O 1
ATOM 2031 N N . SER A 1 256 ? -13.857 11.228 5.391 1.00 91.38 256 SER A N 1
ATOM 2032 C CA . SER A 1 256 ? -15.303 11.498 5.443 1.00 91.38 256 SER A CA 1
ATOM 2033 C C . SER A 1 256 ? -16.180 10.242 5.520 1.00 91.38 256 SER A C 1
ATOM 2035 O O . SER A 1 256 ? -17.284 10.224 4.973 1.00 91.38 256 SER A O 1
ATOM 2037 N N . PHE A 1 257 ? -15.720 9.187 6.201 1.00 91.94 257 PHE A N 1
ATOM 2038 C CA . PHE A 1 257 ? -16.391 7.884 6.162 1.00 91.94 257 PHE A CA 1
ATOM 2039 C C . PHE A 1 257 ? -17.853 7.940 6.611 1.00 91.94 257 PHE A C 1
ATOM 2041 O O . PHE A 1 257 ? -18.734 7.469 5.896 1.00 91.94 257 PHE A O 1
ATOM 2048 N N . LYS A 1 258 ? -18.126 8.602 7.744 1.00 94.12 258 LYS A N 1
ATOM 2049 C CA . LYS A 1 258 ? -19.493 8.775 8.258 1.00 94.12 258 LYS A CA 1
ATOM 2050 C C . LYS A 1 258 ? -20.403 9.476 7.246 1.00 94.12 258 LYS A C 1
ATOM 2052 O O . LYS A 1 258 ? -21.518 9.029 7.011 1.00 94.12 258 LYS A O 1
ATOM 2057 N N . SER A 1 259 ? -19.936 10.574 6.653 1.00 90.69 259 SER A N 1
ATOM 2058 C CA . SER A 1 259 ? -20.734 11.346 5.696 1.00 90.69 259 SER A CA 1
ATOM 2059 C C . SER A 1 259 ? -21.043 10.531 4.442 1.00 90.69 259 SER A C 1
ATOM 2061 O O . SER A 1 259 ? -22.179 10.540 3.979 1.00 90.69 259 SER A O 1
ATOM 2063 N N . ARG A 1 260 ? -20.058 9.776 3.936 1.00 89.56 260 ARG A N 1
ATOM 2064 C CA . ARG A 1 260 ? -20.242 8.891 2.778 1.00 89.56 260 ARG A CA 1
ATOM 2065 C C . ARG A 1 260 ? -21.241 7.771 3.060 1.00 89.56 260 ARG A C 1
ATOM 2067 O O . ARG A 1 260 ? -22.057 7.487 2.193 1.00 89.56 260 ARG A O 1
ATOM 2074 N N . LEU A 1 261 ? -21.203 7.183 4.258 1.00 93.12 261 LEU A N 1
ATOM 2075 C CA . LEU A 1 261 ? -22.161 6.159 4.679 1.00 93.12 261 LEU A CA 1
ATOM 2076 C C . LEU A 1 261 ? -23.598 6.699 4.722 1.00 93.12 261 LEU A C 1
ATOM 2078 O O . LEU A 1 261 ? -24.503 6.096 4.154 1.00 93.12 261 LEU A O 1
ATOM 2082 N N . ILE A 1 262 ? -23.806 7.861 5.352 1.00 92.94 262 ILE A N 1
ATOM 2083 C CA . ILE A 1 262 ? -25.136 8.488 5.430 1.00 92.94 262 ILE A CA 1
ATOM 2084 C C . ILE A 1 262 ? -25.669 8.799 4.025 1.00 92.94 262 ILE A C 1
ATOM 2086 O O . ILE A 1 262 ? -26.838 8.547 3.738 1.00 92.94 262 ILE A O 1
ATOM 2090 N N . GLN A 1 263 ? -24.813 9.320 3.143 1.00 86.81 263 GLN A N 1
ATOM 2091 C CA . GLN A 1 263 ? -25.199 9.668 1.779 1.00 86.81 263 GLN A CA 1
ATOM 2092 C C . GLN A 1 263 ? -25.617 8.440 0.954 1.00 86.81 263 GLN A C 1
ATOM 2094 O O . GLN A 1 263 ? -26.605 8.522 0.221 1.00 86.81 263 GLN A O 1
ATOM 2099 N N . SER A 1 264 ? -24.917 7.304 1.082 1.00 87.38 264 SER A N 1
ATOM 2100 C CA . SER A 1 264 ? -25.332 6.072 0.396 1.00 87.38 264 SER A CA 1
ATOM 2101 C C . SER A 1 264 ? -26.692 5.584 0.877 1.00 87.38 264 SER A C 1
ATOM 2103 O O . SER A 1 264 ? -27.574 5.372 0.056 1.00 87.38 264 SER A O 1
ATOM 2105 N N . SER A 1 265 ? -26.919 5.533 2.193 1.00 84.75 265 SER A N 1
ATOM 2106 C CA . SER A 1 265 ? -28.185 5.030 2.741 1.00 84.75 265 SER A CA 1
ATOM 2107 C C . SER A 1 265 ? -29.392 5.896 2.366 1.00 84.75 265 SER A C 1
ATOM 2109 O O . SER A 1 265 ? -30.497 5.386 2.197 1.00 84.75 265 SER A O 1
ATOM 2111 N N . GLN A 1 266 ? -29.202 7.211 2.219 1.00 83.62 266 GLN A N 1
ATOM 2112 C CA . GLN A 1 266 ? -30.262 8.095 1.729 1.00 83.62 266 GLN A CA 1
ATOM 2113 C C . GLN A 1 266 ? -30.576 7.832 0.255 1.00 83.62 266 GLN A C 1
ATOM 2115 O O . GLN A 1 266 ? -31.745 7.789 -0.111 1.00 83.62 266 GLN A O 1
ATOM 2120 N N . THR A 1 267 ? -29.550 7.629 -0.573 1.00 75.62 267 THR A N 1
ATOM 2121 C CA . THR A 1 267 ? -29.709 7.377 -2.014 1.00 75.62 267 THR A CA 1
ATOM 2122 C C . THR A 1 267 ? -30.489 6.085 -2.267 1.00 75.62 267 THR A C 1
ATOM 2124 O O . THR A 1 267 ? -31.430 6.092 -3.060 1.00 75.62 267 THR A O 1
ATOM 2127 N N . ASP A 1 268 ? -30.177 5.023 -1.524 1.00 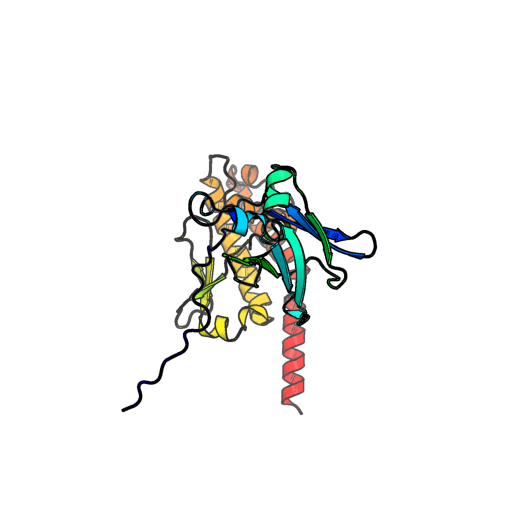74.31 268 ASP A N 1
ATOM 2128 C CA . ASP A 1 268 ? -30.854 3.728 -1.646 1.00 74.31 268 ASP A CA 1
ATOM 2129 C C . ASP A 1 268 ? -32.335 3.824 -1.231 1.00 74.31 268 ASP A C 1
ATOM 2131 O O . ASP A 1 268 ? -33.222 3.343 -1.934 1.00 74.31 268 ASP A O 1
ATOM 2135 N N . SER A 1 269 ? -32.638 4.570 -0.159 1.00 73.19 269 SER A N 1
ATOM 2136 C CA . SER A 1 269 ? -34.019 4.776 0.304 1.00 73.19 269 SER A CA 1
ATOM 2137 C C . SER A 1 269 ? -34.906 5.547 -0.688 1.00 73.19 269 SER A C 1
ATOM 2139 O O . SER A 1 269 ? -36.126 5.371 -0.669 1.00 73.19 269 SER A O 1
ATOM 2141 N N . TYR A 1 270 ? -34.333 6.405 -1.541 1.00 67.31 270 TYR A N 1
ATOM 2142 C CA . TYR A 1 270 ? -35.080 7.099 -2.600 1.00 67.31 270 TYR A CA 1
ATOM 2143 C C . TYR A 1 270 ? -35.256 6.248 -3.864 1.00 67.31 270 TYR A C 1
ATOM 2145 O O . TYR A 1 270 ? -36.231 6.451 -4.588 1.00 67.31 270 TYR A O 1
ATOM 2153 N N . ALA A 1 271 ? -34.350 5.303 -4.126 1.00 61.88 271 ALA A N 1
ATOM 2154 C CA . ALA A 1 271 ? -34.453 4.384 -5.257 1.00 61.88 271 ALA A CA 1
ATOM 2155 C C . ALA A 1 271 ? -35.551 3.328 -5.050 1.00 61.88 271 ALA A C 1
ATOM 2157 O O . ALA A 1 271 ? -36.229 2.975 -6.002 1.00 61.88 271 ALA A O 1
ATOM 2158 N N . GLU A 1 272 ? -35.784 2.878 -3.814 1.00 61.53 272 GLU A N 1
ATOM 2159 C CA . GLU A 1 272 ? -36.831 1.889 -3.493 1.00 61.53 272 GLU A CA 1
ATOM 2160 C C . GLU A 1 272 ? -38.258 2.469 -3.449 1.00 61.53 272 GLU A C 1
ATOM 2162 O O . GLU A 1 272 ? -39.234 1.727 -3.350 1.00 61.53 272 GLU A O 1
ATOM 2167 N N . ARG A 1 273 ? -38.399 3.801 -3.479 1.00 58.44 273 ARG A N 1
ATOM 2168 C CA . ARG A 1 273 ? -39.696 4.500 -3.402 1.00 58.44 273 ARG A CA 1
ATOM 2169 C C . ARG A 1 273 ? -40.243 4.962 -4.755 1.00 58.44 273 ARG A C 1
ATOM 2171 O O . ARG A 1 273 ? -41.325 5.547 -4.773 1.00 58.44 273 ARG A O 1
ATOM 2178 N N . ASN A 1 274 ? -39.520 4.721 -5.846 1.00 47.34 274 ASN A N 1
ATOM 2179 C CA . ASN A 1 274 ? -39.927 5.022 -7.223 1.00 47.34 274 ASN A CA 1
ATOM 2180 C C . ASN A 1 274 ? -39.936 3.745 -8.064 1.00 47.34 274 ASN A C 1
ATOM 2182 O O . ASN A 1 274 ? -40.700 3.722 -9.053 1.00 47.34 274 ASN A O 1
#

pLDDT: mean 80.92, std 14.9, range [35.34, 97.19]